Protein AF-A0A662GBS7-F1 (afdb_monomer)

Solvent-accessible surface area (backbone atoms only — not comparable to full-atom values): 11702 Å² total; per-residue (Å²): 124,95,55,58,65,60,54,49,54,50,52,54,51,55,74,66,70,58,97,72,86,87,79,78,32,59,71,43,68,92,78,72,39,44,34,54,70,40,93,91,58,39,43,51,50,47,53,51,49,51,54,50,52,26,60,70,67,74,44,91,74,83,87,76,54,58,43,36,69,46,77,50,77,43,80,73,55,95,68,30,30,39,39,34,44,32,24,79,21,88,9,36,27,58,33,33,41,35,42,42,34,38,43,61,45,48,78,47,60,66,63,56,65,44,74,78,52,91,43,35,35,42,34,58,42,67,64,40,49,51,70,30,71,49,78,31,48,34,40,61,44,77,63,35,46,48,37,37,40,32,35,43,29,24,17,84,82,54,49,80,41,76,37,78,70,47,73,51,72,48,82,71,81,60,71,61,61,58,52,51,51,55,50,52,54,50,52,51,54,52,52,54,52,52,50,51,53,50,51,53,48,52,49,53,60,73,66,57,125

Foldseek 3Di:
DLCPVVLVVLVVVLVVVDPDDDQPDCDPPVVPRHCDADPVNGNSSVLSCVVSVCVSVVHDDDDFDWWDWAWDWDDPDPQKIKIKIFTQDQFKFQKKKKKKFWDDFDKDKPADWDPPDPGIIIGIDRIAHHRGMDIMMMGTDDDIAKIKIWMWTATPNRDIDTYDIDMDTGDDPPCPVVVVVVVVVVVVVVVVVVVVVVVVVVVVVVPDD

Sequence (209 aa):
NDGSYYERTWSAAIASEPDFVLITTWNEWHEGTEVEASREYGFRYLQLTRKHASQYKGLELPSYPKPSLRLSVEEAGGGEYRLRVRNEGEGPSVVAHLYLRRDGGFAVVEGYSVEVNTTTMLVFIPYIEPGGEVELKISFSGEVGSVAVEGVAWSAMGEEVKLPAIVFSVPVEEAEARKSFEREVGLLAIAIAALSVILAYAYRVLTRK

Nearest PDB structures (foldseek):
  5uiz-assembly2_B  TM=3.930E-01  e=3.236E-03  Thermobifida fusca
  3vi3-assembly2_C  TM=4.634E-01  e=1.511E-02  Homo sapiens
  8rlu-assembly2_F  TM=4.005E-01  e=1.292E-01  Homo sapiens
  6x00-assembly1_A  TM=3.047E-01  e=9.289E-02  Mus musculus
  3rol-assembly1_A  TM=3.776E-01  e=5.116E-01  Mus musculus

Radius of gyration: 27.68 Å; Cα contacts (8 Å, |Δi|>4): 351; chains: 1; bounding box: 70×69×63 Å

Mean predicted aligned error: 9.76 Å

Structure (mmCIF, N/CA/C/O backbone):
data_AF-A0A662GBS7-F1
#
_entry.id   AF-A0A662GBS7-F1
#
loop_
_atom_site.group_PDB
_atom_site.id
_atom_site.type_symbol
_atom_site.label_atom_id
_atom_site.label_alt_id
_atom_site.label_comp_id
_atom_site.label_asym_id
_atom_site.label_entity_id
_atom_site.label_seq_id
_atom_site.pdbx_PDB_ins_code
_atom_site.Cartn_x
_atom_site.Cartn_y
_atom_site.Cartn_z
_atom_site.occupancy
_atom_site.B_iso_or_equiv
_atom_site.auth_seq_id
_atom_site.auth_comp_id
_atom_site.auth_asym_id
_atom_site.auth_atom_id
_atom_site.pdbx_PDB_model_num
ATOM 1 N N . ASN A 1 1 ? -24.618 -3.948 3.525 1.00 62.22 1 ASN A N 1
ATOM 2 C CA . ASN A 1 1 ? -24.579 -3.195 4.798 1.00 62.22 1 ASN A CA 1
ATOM 3 C C . ASN A 1 1 ? -23.177 -2.645 4.983 1.00 62.22 1 ASN A C 1
ATOM 5 O O . ASN A 1 1 ? -22.303 -3.390 5.401 1.00 62.22 1 ASN A O 1
ATOM 9 N N . ASP A 1 2 ? -22.967 -1.378 4.628 1.00 84.69 2 ASP A N 1
ATOM 10 C CA . ASP A 1 2 ? -21.681 -0.660 4.635 1.00 84.69 2 ASP A CA 1
ATOM 11 C C . ASP A 1 2 ? -21.095 -0.440 6.045 1.00 84.69 2 ASP A C 1
ATOM 13 O O . ASP A 1 2 ? -21.042 0.677 6.542 1.00 84.69 2 ASP A O 1
ATOM 17 N N . GLY A 1 3 ? -20.688 -1.508 6.736 1.00 92.38 3 GLY A N 1
ATOM 18 C CA . GLY A 1 3 ? -20.072 -1.433 8.070 1.00 92.38 3 GLY A CA 1
ATOM 19 C C . GLY A 1 3 ? -21.054 -1.339 9.247 1.00 92.38 3 GLY A C 1
ATOM 20 O O . GLY A 1 3 ? -20.650 -1.532 10.389 1.00 92.38 3 GLY A O 1
ATOM 21 N N . SER A 1 4 ? -22.355 -1.149 9.003 1.00 95.81 4 SER A N 1
ATOM 22 C CA . SER A 1 4 ? -23.349 -0.965 10.078 1.00 95.81 4 SER A CA 1
ATOM 23 C C . SER A 1 4 ? -23.438 -2.127 11.075 1.00 95.81 4 SER A C 1
ATOM 25 O O . SER A 1 4 ? -23.770 -1.912 12.237 1.00 95.81 4 SER A O 1
ATOM 27 N N . TYR A 1 5 ? -23.167 -3.365 10.648 1.00 95.94 5 TYR A N 1
ATOM 28 C CA . TYR A 1 5 ? -23.098 -4.510 11.563 1.00 95.94 5 TYR A CA 1
ATOM 29 C C . TYR A 1 5 ? -21.950 -4.358 12.567 1.00 95.94 5 TYR A C 1
ATOM 31 O O . TYR A 1 5 ? -22.171 -4.499 13.765 1.00 95.94 5 TYR A O 1
ATOM 39 N N . TYR A 1 6 ? -20.771 -3.975 12.078 1.00 97.62 6 TYR A N 1
ATOM 40 C CA . TYR A 1 6 ? -19.577 -3.763 12.887 1.00 97.62 6 TYR A CA 1
ATOM 41 C C . TYR A 1 6 ? -19.754 -2.611 13.891 1.00 97.62 6 TYR A C 1
ATOM 43 O O . TYR A 1 6 ? -19.391 -2.734 15.058 1.00 97.62 6 TYR A O 1
ATOM 51 N N . GLU A 1 7 ? -20.400 -1.513 13.484 1.00 97.81 7 GLU A N 1
ATOM 52 C CA . GLU A 1 7 ? -20.707 -0.400 14.398 1.00 97.81 7 GLU A CA 1
ATOM 53 C C . GLU A 1 7 ? -21.687 -0.803 15.515 1.00 97.81 7 GLU A C 1
ATOM 55 O O . GLU A 1 7 ? -21.545 -0.374 16.664 1.00 97.81 7 GLU A O 1
ATOM 60 N N . ARG A 1 8 ? -22.678 -1.653 15.206 1.00 98.00 8 ARG A N 1
ATOM 61 C CA . ARG A 1 8 ? -23.616 -2.175 16.214 1.00 98.00 8 ARG A CA 1
ATOM 62 C C . ARG A 1 8 ? -22.918 -3.082 17.223 1.00 98.00 8 ARG A C 1
ATOM 64 O O . ARG A 1 8 ? -23.187 -2.952 18.414 1.00 98.00 8 ARG A O 1
ATOM 71 N N . THR A 1 9 ? -22.023 -3.964 16.776 1.00 97.62 9 THR A N 1
ATOM 72 C CA . THR A 1 9 ? -21.261 -4.837 17.684 1.00 97.62 9 THR A CA 1
ATOM 73 C C . THR A 1 9 ? -20.310 -4.035 18.567 1.00 97.62 9 THR A C 1
ATOM 75 O O . THR A 1 9 ? -20.225 -4.312 19.758 1.00 97.62 9 THR A O 1
ATOM 78 N N . TRP A 1 10 ? -19.677 -2.985 18.031 1.00 98.12 10 TRP A N 1
ATOM 79 C CA . TRP A 1 10 ? -18.883 -2.045 18.829 1.00 98.12 10 TRP A CA 1
ATOM 80 C C . TRP A 1 10 ? -19.718 -1.322 19.883 1.00 98.12 10 TRP A C 1
ATOM 82 O O . TRP A 1 10 ? -19.315 -1.238 21.038 1.00 98.12 10 TRP A O 1
ATOM 92 N N . SER A 1 11 ? -20.896 -0.828 19.498 1.00 97.81 11 SER A N 1
ATOM 93 C CA . SER A 1 11 ? -21.795 -0.117 20.413 1.00 97.81 11 SER A CA 1
ATOM 94 C C . SER A 1 11 ? -22.272 -1.024 21.553 1.00 97.81 11 SER A C 1
ATOM 96 O O . SER A 1 11 ? -22.289 -0.599 22.704 1.00 97.81 11 SER A O 1
ATOM 98 N N . ALA A 1 12 ? -22.605 -2.285 21.250 1.00 98.12 12 ALA A N 1
ATOM 99 C CA . ALA A 1 12 ? -22.963 -3.285 22.255 1.00 98.12 12 ALA A CA 1
ATOM 100 C C . ALA A 1 12 ? -21.785 -3.629 23.181 1.00 98.12 12 ALA A C 1
ATOM 102 O O . ALA A 1 12 ? -21.975 -3.707 24.391 1.00 98.12 12 ALA A O 1
ATOM 103 N N . ALA A 1 13 ? -20.577 -3.785 22.627 1.00 98.06 13 ALA A N 1
ATOM 104 C CA . ALA A 1 13 ? -19.371 -4.055 23.405 1.00 98.06 13 ALA A CA 1
ATOM 105 C C . ALA A 1 13 ? -19.026 -2.898 24.352 1.00 98.06 13 ALA A C 1
ATOM 107 O O . ALA A 1 13 ? -18.740 -3.134 25.512 1.00 98.06 13 ALA A O 1
ATOM 108 N N . ILE A 1 14 ? -19.089 -1.642 23.902 1.00 97.94 14 ILE A N 1
ATOM 109 C CA . ILE A 1 14 ? -18.803 -0.484 24.768 1.00 97.94 14 ILE A CA 1
ATOM 110 C C . ILE A 1 14 ? -19.862 -0.352 25.874 1.00 97.94 14 ILE A C 1
ATOM 112 O O . ILE A 1 14 ? -19.517 -0.081 27.021 1.00 97.94 14 ILE A O 1
ATOM 116 N N . ALA A 1 15 ? -21.141 -0.579 25.554 1.00 97.94 15 ALA A N 1
ATOM 117 C CA . ALA A 1 15 ? -22.240 -0.484 26.517 1.00 97.94 15 ALA A CA 1
ATOM 118 C C . ALA A 1 15 ? -22.188 -1.543 27.633 1.00 97.94 15 ALA A C 1
ATOM 120 O O . ALA A 1 15 ? -22.845 -1.361 28.654 1.00 97.94 15 ALA A O 1
ATOM 121 N N . SER A 1 16 ? -21.432 -2.634 27.462 1.00 97.94 16 SER A N 1
ATOM 122 C CA . SER A 1 16 ? -21.224 -3.629 28.520 1.00 97.94 16 SER A CA 1
ATOM 123 C C . SER A 1 16 ? -20.114 -3.255 29.510 1.00 97.94 16 SER A C 1
ATOM 125 O O . SER A 1 16 ? -19.773 -4.087 30.344 1.00 97.94 16 SER A O 1
ATOM 127 N N . GLU A 1 17 ? -19.523 -2.061 29.383 1.00 97.56 17 GLU A N 1
ATOM 128 C CA . GLU A 1 17 ? -18.437 -1.542 30.232 1.00 97.56 17 GLU A CA 1
ATOM 129 C C . GLU A 1 17 ? -17.261 -2.531 30.433 1.00 97.56 17 GLU A C 1
ATOM 131 O O . GLU A 1 17 ? -16.897 -2.841 31.567 1.00 97.56 17 GLU A O 1
ATOM 136 N N . PRO A 1 18 ? -16.657 -3.076 29.356 1.00 97.75 18 PRO A N 1
ATOM 137 C CA . PRO A 1 18 ? -15.669 -4.139 29.481 1.00 97.75 18 PRO A CA 1
ATOM 138 C C . PRO A 1 18 ? -14.256 -3.607 29.765 1.00 97.75 18 PRO A C 1
ATOM 140 O O . PRO A 1 18 ? -13.839 -2.571 29.238 1.00 97.75 18 PRO A O 1
ATOM 143 N N . ASP A 1 19 ? -13.455 -4.405 30.475 1.00 98.00 19 ASP A N 1
ATOM 144 C CA . ASP A 1 19 ? -12.022 -4.139 30.680 1.00 98.00 19 ASP A CA 1
ATOM 145 C C . ASP A 1 19 ? -11.194 -4.248 29.387 1.00 98.00 19 ASP A C 1
ATOM 147 O O . ASP A 1 19 ? -10.133 -3.635 29.265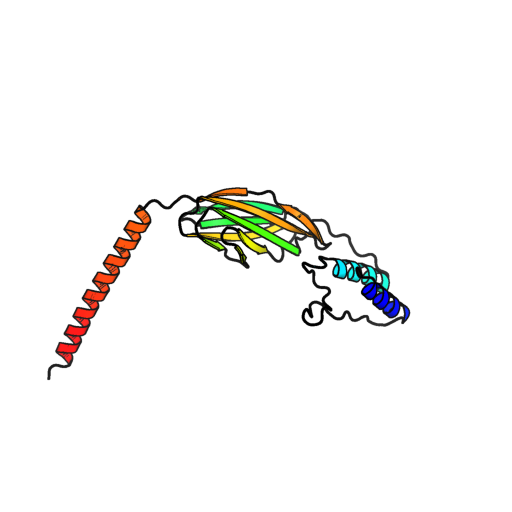 1.00 98.00 19 ASP A O 1
ATOM 151 N N . PHE A 1 20 ? -11.658 -5.041 28.415 1.00 97.31 20 PHE A N 1
ATOM 152 C CA . PHE A 1 20 ? -11.019 -5.200 27.109 1.00 97.31 20 PHE A CA 1
ATOM 153 C C . PHE A 1 20 ? -12.043 -5.462 25.999 1.00 97.31 20 PHE A C 1
ATOM 155 O O . PHE A 1 20 ? -13.086 -6.074 26.218 1.00 97.31 20 PHE A O 1
ATOM 162 N N . VAL A 1 21 ? -11.704 -5.054 24.774 1.00 97.50 21 VAL A N 1
ATOM 163 C CA . VAL A 1 21 ? -12.450 -5.388 23.552 1.00 97.50 21 VAL A CA 1
ATOM 164 C C . VAL A 1 21 ? -11.532 -6.162 22.612 1.00 97.50 21 VAL A C 1
ATOM 166 O O . VAL A 1 21 ? -10.423 -5.717 22.319 1.00 97.50 21 VAL A O 1
ATOM 169 N N . LEU A 1 22 ? -12.003 -7.312 22.128 1.00 97.25 22 LEU A N 1
ATOM 170 C CA . LEU A 1 22 ? -11.316 -8.120 21.122 1.00 97.25 22 LEU A CA 1
ATOM 171 C C . LEU A 1 22 ? -11.957 -7.903 19.749 1.00 97.25 22 LEU A C 1
ATOM 173 O O . LEU A 1 22 ? -13.173 -8.012 19.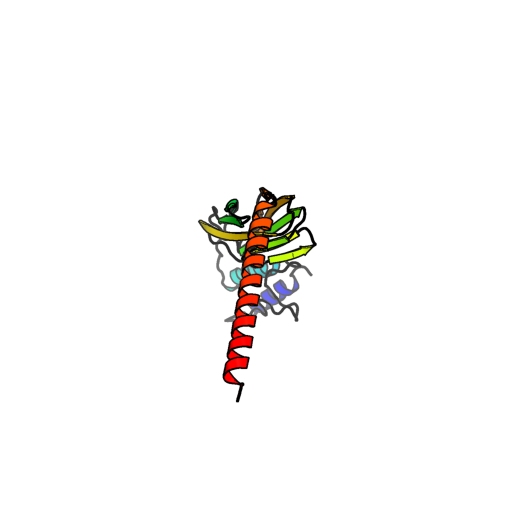603 1.00 97.25 22 LEU A O 1
ATOM 177 N N . ILE A 1 23 ? -11.129 -7.649 18.738 1.00 98.06 23 ILE A N 1
ATOM 178 C CA . ILE A 1 23 ? -11.551 -7.577 17.337 1.00 98.06 23 ILE A CA 1
ATOM 179 C C . ILE A 1 23 ? -11.209 -8.909 16.677 1.00 98.06 23 ILE A C 1
ATOM 181 O O . ILE A 1 23 ? -10.062 -9.347 16.705 1.00 98.06 23 ILE A O 1
ATOM 185 N N . THR A 1 24 ? -12.215 -9.548 16.092 1.00 96.75 24 THR A N 1
ATOM 186 C CA . THR A 1 24 ? -12.086 -10.798 15.336 1.00 96.75 24 THR A CA 1
ATOM 187 C C . THR A 1 24 ? -12.488 -10.478 13.897 1.00 96.75 24 THR A C 1
ATOM 189 O O . THR A 1 24 ? -13.672 -10.252 13.661 1.00 96.75 24 THR A O 1
ATOM 192 N N . THR A 1 25 ? -11.551 -10.335 12.957 1.00 97.12 25 THR A N 1
ATOM 193 C CA . THR A 1 25 ? -10.092 -10.601 13.017 1.00 97.12 25 THR A CA 1
ATOM 194 C C . THR A 1 25 ? -9.285 -9.520 12.295 1.00 97.12 25 THR A C 1
ATOM 196 O O . THR A 1 25 ? -9.853 -8.622 11.683 1.00 97.12 25 THR A O 1
ATOM 199 N N . TRP A 1 26 ? -7.945 -9.586 12.347 1.00 97.38 26 TRP A N 1
ATOM 200 C CA . TRP A 1 26 ? -7.134 -8.806 11.407 1.00 97.38 26 TRP A CA 1
ATOM 201 C C . TRP A 1 26 ? -7.391 -9.271 9.966 1.00 97.38 26 TRP A C 1
ATOM 203 O O . TRP A 1 26 ? -7.836 -8.463 9.158 1.00 97.38 26 TRP A O 1
ATOM 213 N N . ASN A 1 27 ? -7.168 -10.555 9.666 1.00 96.44 27 ASN A N 1
ATOM 214 C CA . ASN A 1 27 ? -7.115 -11.070 8.296 1.00 96.44 27 ASN A CA 1
ATOM 215 C C . ASN A 1 27 ? -7.603 -12.526 8.128 1.00 96.44 27 ASN A C 1
ATOM 217 O O . ASN A 1 27 ? -6.974 -13.308 7.414 1.00 96.44 27 ASN A O 1
ATOM 221 N N . GLU A 1 28 ? -8.715 -12.917 8.758 1.00 96.44 28 GLU A N 1
ATOM 222 C CA . GLU A 1 28 ? -9.346 -14.222 8.493 1.00 96.44 28 GLU A CA 1
ATOM 223 C C . GLU A 1 28 ? -10.256 -14.153 7.259 1.00 96.44 28 GLU A C 1
ATOM 225 O O . GLU A 1 28 ? -11.489 -14.116 7.333 1.00 96.44 28 GLU A O 1
ATOM 230 N N . TRP A 1 29 ? -9.599 -14.118 6.100 1.00 94.31 29 TRP A N 1
ATOM 231 C CA . TRP A 1 29 ? -10.227 -13.974 4.789 1.00 94.31 29 TRP A CA 1
ATOM 232 C C . TRP A 1 29 ? -11.191 -15.111 4.444 1.00 94.31 29 TRP A C 1
ATOM 234 O O . TRP A 1 29 ? -12.137 -14.905 3.684 1.00 94.31 29 TRP A O 1
ATOM 244 N N . HIS A 1 30 ? -10.977 -16.319 4.975 1.00 95.06 30 HIS A N 1
ATOM 245 C CA . HIS A 1 30 ? -11.860 -17.449 4.684 1.00 95.06 30 HIS A CA 1
ATOM 246 C C . HIS A 1 30 ? -13.234 -17.297 5.342 1.00 95.06 30 HIS A C 1
ATOM 248 O O . HIS A 1 30 ? -14.220 -17.824 4.823 1.00 95.06 30 HIS A O 1
ATOM 254 N N . GLU A 1 31 ? -13.308 -16.557 6.448 1.00 95.12 31 GLU A N 1
ATOM 255 C CA . GLU A 1 31 ? -14.548 -16.296 7.180 1.00 95.12 31 GLU A CA 1
ATOM 256 C C . GLU A 1 31 ? -15.175 -14.937 6.833 1.00 95.12 31 GLU A C 1
ATOM 258 O O . GLU A 1 31 ? -16.319 -14.681 7.214 1.00 95.12 31 GLU A O 1
ATOM 263 N N . GLY A 1 32 ? -14.461 -14.071 6.103 1.00 93.31 32 GLY A N 1
ATOM 264 C CA . GLY A 1 32 ? -14.936 -12.729 5.755 1.00 93.31 32 GLY A CA 1
ATOM 265 C C . GLY A 1 32 ? -15.048 -11.807 6.974 1.00 93.31 32 GLY A C 1
ATOM 266 O O . GLY A 1 32 ? -15.984 -11.005 7.059 1.00 93.31 32 GLY A O 1
ATOM 267 N N . THR A 1 33 ? -14.169 -11.988 7.967 1.00 95.56 33 THR A N 1
ATOM 268 C CA . THR A 1 33 ? -14.157 -11.218 9.227 1.00 95.56 33 THR A CA 1
ATOM 269 C C . THR A 1 33 ? -12.987 -10.240 9.329 1.00 95.56 33 THR A C 1
ATOM 271 O O . THR A 1 33 ? -12.787 -9.626 10.379 1.00 95.56 33 THR A O 1
ATOM 274 N N . GLU A 1 34 ? -12.205 -10.091 8.264 1.00 96.69 34 GLU A N 1
ATOM 275 C CA . GLU A 1 34 ? -11.031 -9.234 8.213 1.00 96.69 34 GLU A CA 1
ATOM 276 C C . GLU A 1 34 ? -11.363 -7.746 8.408 1.00 96.69 34 GLU A C 1
ATOM 278 O O . GLU A 1 34 ? -12.327 -7.207 7.858 1.00 96.69 34 GLU A O 1
ATOM 283 N N . VAL A 1 35 ? -10.518 -7.055 9.178 1.00 97.31 35 VAL A N 1
ATOM 284 C CA . VAL A 1 35 ? -10.460 -5.584 9.181 1.00 97.31 35 VAL A CA 1
ATOM 285 C C . VAL A 1 35 ? -9.303 -5.045 8.343 1.00 97.31 35 VAL A C 1
ATOM 287 O O . VAL A 1 35 ? -9.243 -3.832 8.129 1.00 97.31 35 VAL A O 1
ATOM 290 N N . GLU A 1 36 ? -8.395 -5.920 7.894 1.00 95.88 36 GLU A N 1
ATOM 291 C CA . GLU A 1 36 ? -7.321 -5.618 6.948 1.00 95.88 36 GLU A CA 1
ATOM 292 C C . GLU A 1 36 ? -7.876 -4.896 5.713 1.00 95.88 36 GLU A C 1
ATOM 294 O O . GLU A 1 36 ? -8.992 -5.148 5.254 1.00 95.88 36 GLU A O 1
ATOM 299 N N . ALA A 1 37 ? -7.097 -3.950 5.182 1.00 94.12 37 ALA A N 1
ATOM 300 C CA . ALA A 1 37 ? -7.518 -3.221 4.000 1.00 94.12 37 ALA A CA 1
ATOM 301 C C . ALA A 1 37 ? -7.660 -4.177 2.806 1.00 94.12 37 ALA A C 1
ATOM 303 O O . ALA A 1 37 ? -6.735 -4.912 2.470 1.00 94.12 37 ALA A O 1
ATOM 304 N N . SER A 1 38 ? -8.815 -4.131 2.144 1.00 92.50 38 SER A N 1
ATOM 305 C CA . SER A 1 38 ? -9.146 -5.017 1.026 1.00 92.50 38 SER A CA 1
ATOM 306 C C . SER A 1 38 ? -9.476 -4.235 -0.238 1.00 92.50 38 SER A C 1
ATOM 308 O O . SER A 1 38 ? -9.693 -3.021 -0.206 1.00 92.50 38 SER A O 1
ATOM 310 N N . ARG A 1 39 ? -9.562 -4.923 -1.377 1.00 89.25 39 ARG A N 1
ATOM 311 C CA . ARG A 1 39 ? -10.036 -4.292 -2.615 1.00 89.25 39 ARG A CA 1
ATOM 312 C C . ARG A 1 39 ? -11.521 -3.929 -2.516 1.00 89.25 39 ARG A C 1
ATOM 314 O O . ARG A 1 39 ? -11.951 -2.923 -3.070 1.00 89.25 39 ARG A O 1
ATOM 321 N N . GLU A 1 40 ? -12.295 -4.745 -1.813 1.00 91.31 40 GLU A N 1
ATOM 322 C CA . GLU A 1 40 ? -13.745 -4.645 -1.672 1.00 91.31 40 GLU A CA 1
ATOM 323 C C . GLU A 1 40 ? -14.156 -3.528 -0.701 1.00 91.31 40 GLU A C 1
ATOM 325 O O . GLU A 1 40 ? -15.153 -2.840 -0.930 1.00 91.31 40 GLU A O 1
ATOM 330 N N . TYR A 1 41 ? -13.387 -3.326 0.374 1.00 93.06 41 TYR A N 1
ATOM 331 C CA . TYR A 1 41 ? -13.743 -2.421 1.472 1.00 93.06 41 TYR A CA 1
ATOM 332 C C . TYR A 1 41 ? -12.737 -1.291 1.707 1.00 93.06 41 TYR A C 1
ATOM 334 O O . TYR A 1 41 ? -13.033 -0.363 2.469 1.00 93.06 41 TYR A O 1
ATOM 342 N N . GLY A 1 42 ? -11.572 -1.325 1.055 1.00 93.56 42 GLY A N 1
ATOM 343 C CA . GLY A 1 42 ? -10.495 -0.369 1.284 1.00 93.56 42 GLY A CA 1
ATOM 344 C C . GLY A 1 42 ? -10.147 -0.289 2.769 1.00 93.56 42 GLY A C 1
ATOM 345 O O . GLY A 1 42 ? -10.096 -1.294 3.467 1.00 93.56 42 GLY A O 1
ATOM 346 N N . PHE A 1 43 ? -9.992 0.928 3.283 1.00 95.00 43 PHE A N 1
ATOM 347 C CA . PHE A 1 43 ? -9.636 1.188 4.683 1.00 95.00 43 PHE A CA 1
ATOM 348 C C . PHE A 1 43 ? -10.844 1.293 5.625 1.00 95.00 43 PHE A C 1
ATOM 350 O O . PHE A 1 43 ? -10.694 1.687 6.783 1.00 95.00 43 PHE A O 1
ATOM 357 N N . ARG A 1 44 ? -12.057 0.971 5.158 1.00 95.25 44 ARG A N 1
ATOM 358 C CA . ARG A 1 44 ? -13.303 1.223 5.899 1.00 95.25 44 ARG A CA 1
ATOM 359 C C . ARG A 1 44 ? -13.284 0.634 7.309 1.00 95.25 44 ARG A C 1
ATOM 361 O O . ARG A 1 44 ? -13.585 1.340 8.269 1.00 95.25 44 ARG A O 1
ATOM 368 N N . TYR A 1 45 ? -12.930 -0.641 7.448 1.00 97.12 45 TYR A N 1
ATOM 369 C CA . TYR A 1 45 ? -12.958 -1.317 8.746 1.00 97.12 45 TYR A CA 1
ATOM 370 C C . TYR A 1 45 ? -11.823 -0.868 9.673 1.00 97.12 45 TYR A C 1
ATOM 372 O O . TYR A 1 45 ? -12.035 -0.786 10.885 1.00 97.12 45 TYR A O 1
ATOM 380 N N . LEU A 1 46 ? -10.679 -0.439 9.131 1.00 96.00 46 LEU A N 1
ATOM 381 C CA . LEU A 1 46 ? -9.633 0.242 9.902 1.00 96.00 46 LEU A CA 1
ATOM 382 C C . LEU A 1 46 ? -10.114 1.598 10.434 1.00 96.00 46 LEU A C 1
ATOM 384 O O . LEU A 1 46 ? -9.919 1.906 11.609 1.00 96.00 46 LEU A O 1
ATOM 388 N N . GLN A 1 47 ? -10.801 2.392 9.608 1.00 95.31 47 GLN A N 1
ATOM 389 C CA . GLN A 1 47 ? -11.357 3.689 10.010 1.00 95.31 47 GLN A CA 1
ATOM 390 C C . GLN A 1 47 ? -12.455 3.539 11.074 1.00 95.31 47 GLN A C 1
ATOM 392 O O . GLN A 1 47 ? -12.460 4.278 12.062 1.00 95.31 47 GLN A O 1
ATOM 397 N N . LEU A 1 48 ? -13.350 2.557 10.924 1.00 96.88 48 LEU A N 1
ATOM 398 C CA . LEU A 1 48 ? -14.365 2.242 11.935 1.00 96.88 48 LEU A CA 1
ATOM 399 C C . LEU A 1 48 ? -13.728 1.760 13.242 1.00 96.88 48 LEU A C 1
ATOM 401 O O . LEU A 1 48 ? -14.100 2.228 14.317 1.00 96.88 48 LEU A O 1
ATOM 405 N N . THR A 1 49 ? -12.725 0.884 13.153 1.00 97.06 49 THR A N 1
ATOM 406 C CA . THR A 1 49 ? -11.961 0.416 14.316 1.00 97.06 49 THR A CA 1
ATOM 407 C C . THR A 1 49 ? -11.303 1.582 15.041 1.00 97.06 49 THR A C 1
ATOM 409 O O . THR A 1 49 ? -11.430 1.705 16.255 1.00 97.06 49 THR A O 1
ATOM 412 N N . ARG A 1 50 ? -10.661 2.494 14.307 1.00 95.75 50 ARG A N 1
ATOM 413 C CA . ARG A 1 50 ? -10.050 3.706 14.858 1.00 95.75 50 ARG A CA 1
ATOM 414 C C . ARG A 1 50 ? -11.073 4.587 15.584 1.00 95.75 50 ARG A C 1
ATOM 416 O O . ARG A 1 50 ? -10.817 5.009 16.711 1.00 95.75 50 ARG A O 1
ATOM 423 N N . LYS A 1 51 ? -12.228 4.845 14.958 1.00 96.00 51 LYS A N 1
ATOM 424 C CA . LYS A 1 51 ? -13.336 5.627 15.533 1.00 96.00 51 LYS A CA 1
ATOM 425 C C . LYS A 1 51 ? -13.814 5.022 16.854 1.00 96.00 51 LYS A C 1
ATOM 427 O O . LYS A 1 51 ? -13.891 5.728 17.855 1.00 96.00 51 LYS A O 1
ATOM 432 N N . HIS A 1 52 ? -14.107 3.726 16.878 1.00 97.56 52 HIS A N 1
ATOM 433 C CA . HIS A 1 52 ? -14.643 3.089 18.079 1.00 97.56 52 HIS A CA 1
ATOM 434 C C . HIS A 1 52 ? -13.583 2.828 19.154 1.00 97.56 52 HIS A C 1
ATOM 436 O O . HIS A 1 52 ? -13.889 2.950 20.334 1.00 97.56 52 HIS A O 1
ATOM 442 N N . ALA A 1 53 ? -12.324 2.580 18.786 1.00 97.00 53 ALA A N 1
ATOM 443 C CA . ALA A 1 53 ? -11.224 2.506 19.746 1.00 97.00 53 ALA A CA 1
ATOM 444 C C . ALA A 1 53 ? -10.988 3.853 20.452 1.00 97.00 53 ALA A C 1
ATOM 446 O O . ALA A 1 53 ? -10.740 3.874 21.656 1.00 97.00 53 ALA A O 1
ATOM 447 N N . SER A 1 54 ? -11.102 4.972 19.724 1.00 96.94 54 SER A N 1
ATOM 448 C CA . SER A 1 54 ? -11.078 6.327 20.296 1.00 96.94 54 SER A CA 1
ATOM 449 C C . SER A 1 54 ? -12.210 6.530 21.308 1.00 96.94 54 SER A C 1
ATOM 451 O O . SER A 1 54 ? -11.952 6.982 22.422 1.00 96.94 54 SER A O 1
ATOM 453 N N . GLN A 1 55 ? -13.435 6.118 20.962 1.00 97.00 55 GLN A N 1
ATOM 454 C CA . GLN A 1 55 ? -14.598 6.185 21.856 1.00 97.00 55 GLN A CA 1
ATOM 455 C C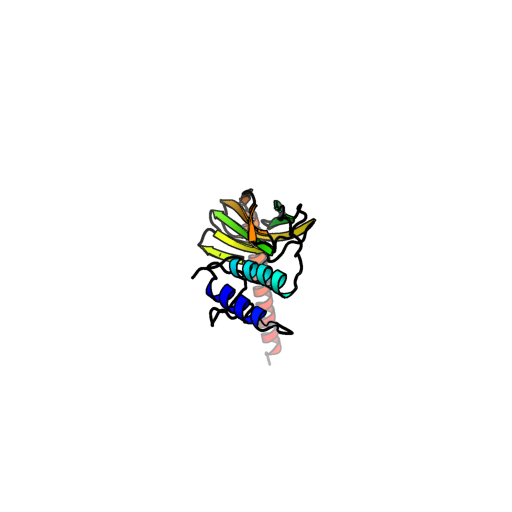 . GLN A 1 55 ? -14.427 5.315 23.105 1.00 97.00 55 GLN A C 1
ATOM 457 O O . GLN A 1 55 ? -14.598 5.808 24.213 1.00 97.00 55 GLN A O 1
ATOM 462 N N . TYR A 1 56 ? -14.048 4.046 22.931 1.00 97.56 56 TYR A N 1
ATOM 463 C CA . TYR A 1 56 ? -13.838 3.093 24.022 1.00 97.56 56 TYR A CA 1
ATOM 464 C C . TYR A 1 56 ? -12.780 3.581 25.018 1.00 97.56 56 TYR A C 1
ATOM 466 O O . TYR A 1 56 ? -12.970 3.484 26.225 1.00 97.56 56 TYR A O 1
ATOM 474 N N . LYS A 1 57 ? -11.676 4.146 24.516 1.00 96.25 57 LYS A N 1
ATOM 475 C CA . LYS A 1 57 ? -10.593 4.657 25.365 1.00 96.25 57 LYS A CA 1
ATOM 476 C C . LYS A 1 57 ? -10.840 6.069 25.900 1.00 96.25 57 LYS A C 1
ATOM 478 O O . LYS A 1 57 ? -10.073 6.515 26.746 1.00 96.25 57 LYS A O 1
ATOM 483 N N . GLY A 1 58 ? -11.841 6.788 25.390 1.00 96.31 58 GLY A N 1
ATOM 484 C CA . GLY A 1 58 ? -12.052 8.203 25.703 1.00 96.31 58 GLY A CA 1
ATOM 485 C C . GLY A 1 58 ? -10.874 9.095 25.289 1.00 96.31 58 GLY A C 1
ATOM 486 O O . GLY A 1 58 ? -10.551 10.047 25.994 1.00 96.31 58 GLY A O 1
ATOM 487 N N . LEU A 1 59 ? -10.199 8.769 24.180 1.00 95.88 59 LEU A N 1
ATOM 488 C CA . LEU A 1 59 ? -8.989 9.462 23.724 1.00 95.88 59 LEU A CA 1
ATOM 489 C C . LEU A 1 59 ? -9.174 10.063 22.338 1.00 95.88 59 LEU A C 1
ATOM 491 O O . LEU A 1 59 ? -9.686 9.410 21.429 1.00 95.88 59 LEU A O 1
ATOM 495 N N . GLU A 1 60 ? -8.653 11.269 22.150 1.00 94.00 60 GLU A N 1
ATOM 496 C CA . GLU A 1 60 ? -8.474 11.852 20.827 1.00 94.00 60 GLU A CA 1
ATOM 497 C C . GLU A 1 60 ? -7.241 11.233 20.157 1.00 94.00 60 GLU A C 1
ATOM 499 O O . GLU A 1 60 ? -6.147 11.212 20.723 1.00 94.00 60 GLU A O 1
ATOM 504 N N . LEU A 1 61 ? -7.421 10.673 18.959 1.00 91.25 61 LEU A N 1
ATOM 505 C CA . LEU A 1 61 ? -6.333 10.037 18.218 1.00 91.25 61 LEU A CA 1
ATOM 506 C C . LEU A 1 61 ? -5.680 11.039 17.253 1.00 91.25 61 LEU A C 1
ATOM 508 O O . LEU A 1 61 ? -6.398 11.767 16.566 1.00 91.25 61 LEU A O 1
ATOM 512 N N . PRO A 1 62 ? -4.341 11.031 17.114 1.00 89.00 62 PRO A N 1
ATOM 513 C CA . PRO A 1 62 ? -3.620 12.010 16.302 1.00 89.00 62 PRO A CA 1
ATOM 514 C C . PRO A 1 62 ? -3.974 11.882 14.821 1.00 89.00 62 PRO A C 1
ATOM 516 O O . PRO A 1 62 ? -4.069 10.767 14.309 1.00 89.00 62 PRO A O 1
ATOM 519 N N . SER A 1 63 ? -4.134 13.000 14.116 1.00 84.94 63 SER A N 1
ATOM 520 C CA . SER A 1 63 ? -4.229 12.973 12.653 1.00 84.94 63 SER A CA 1
ATOM 521 C C . SER A 1 63 ? -2.897 12.529 12.043 1.00 84.94 63 SER A C 1
ATOM 523 O O . SER A 1 63 ? -1.836 12.868 12.566 1.00 84.94 63 SER A O 1
ATOM 525 N N . TYR A 1 64 ? -2.954 11.792 10.935 1.00 87.81 64 TYR A N 1
ATOM 526 C CA . TYR A 1 64 ? -1.767 11.401 10.181 1.00 87.81 64 TYR A CA 1
ATOM 527 C C . TYR A 1 64 ? -1.761 12.127 8.836 1.00 87.81 64 TYR A C 1
ATOM 529 O O . TYR A 1 64 ? -2.736 12.000 8.091 1.00 87.81 64 TYR A O 1
ATOM 537 N N . PRO A 1 65 ? -0.698 12.884 8.511 1.00 92.69 65 PRO A N 1
ATOM 538 C CA . PRO A 1 65 ? -0.592 13.541 7.218 1.00 92.69 65 PRO A CA 1
ATOM 539 C C . PRO A 1 65 ? -0.510 12.517 6.079 1.00 92.69 65 PRO A C 1
ATOM 541 O O . PRO A 1 65 ? -0.185 11.343 6.278 1.00 92.69 65 PRO A O 1
ATOM 544 N N . LYS A 1 66 ? -0.803 12.972 4.859 1.00 94.44 66 LYS A N 1
ATOM 545 C CA . LYS A 1 66 ? -0.589 12.173 3.648 1.00 94.44 66 LYS A CA 1
ATOM 546 C C . LYS A 1 66 ? 0.905 12.032 3.351 1.00 94.44 66 LYS A C 1
ATOM 548 O O . LYS A 1 66 ? 1.669 12.953 3.656 1.00 94.44 66 LYS A O 1
ATOM 553 N N . PRO A 1 67 ? 1.321 10.934 2.702 1.00 96.81 67 PRO A N 1
ATOM 554 C CA . PRO A 1 67 ? 2.638 10.885 2.090 1.00 96.81 67 PRO A CA 1
ATOM 555 C C . PRO A 1 67 ? 2.720 11.872 0.919 1.00 96.81 67 PRO A C 1
ATOM 557 O O . PRO A 1 67 ? 1.710 12.221 0.304 1.00 96.81 67 PRO A O 1
ATOM 560 N N . SER A 1 68 ? 3.940 12.281 0.580 1.00 97.06 68 SER A N 1
ATOM 561 C CA . SER A 1 68 ? 4.237 13.010 -0.656 1.00 97.06 68 SER A CA 1
ATOM 562 C C . SER A 1 68 ? 5.310 12.231 -1.392 1.00 97.06 68 SER A C 1
ATOM 564 O O . SER A 1 68 ? 6.462 12.242 -0.977 1.00 97.06 68 SER A O 1
ATOM 566 N N . LEU A 1 69 ? 4.936 11.502 -2.441 1.00 97.62 69 LEU A N 1
ATOM 567 C CA . LEU A 1 69 ? 5.848 10.568 -3.096 1.00 97.62 69 LEU A CA 1
ATOM 568 C C . LEU A 1 69 ? 6.407 11.136 -4.397 1.00 97.62 69 LEU A C 1
ATOM 570 O O . LEU A 1 69 ? 5.664 11.633 -5.245 1.00 97.62 69 LEU A O 1
ATOM 574 N N . ARG A 1 70 ? 7.719 10.988 -4.576 1.00 97.44 70 ARG A N 1
ATOM 575 C CA . ARG A 1 70 ? 8.430 11.279 -5.816 1.00 97.44 70 ARG A CA 1
ATOM 576 C C . ARG A 1 70 ? 8.905 9.979 -6.447 1.00 97.44 70 ARG A C 1
ATOM 578 O O . ARG A 1 70 ? 9.673 9.241 -5.836 1.00 97.44 70 ARG A O 1
ATOM 585 N N . LEU A 1 71 ? 8.465 9.741 -7.678 1.00 97.50 71 LEU A N 1
ATOM 586 C CA . LEU A 1 71 ? 8.966 8.672 -8.534 1.00 97.50 71 LEU A CA 1
ATOM 587 C C . LEU A 1 71 ? 10.168 9.183 -9.337 1.00 97.50 71 LEU A C 1
ATOM 589 O O . LEU A 1 71 ? 10.143 10.315 -9.824 1.00 97.50 71 LEU A O 1
ATOM 593 N N . SER A 1 72 ? 11.197 8.363 -9.509 1.00 96.94 72 SER A N 1
ATOM 594 C CA . SER A 1 72 ? 12.274 8.607 -10.470 1.00 96.94 72 SER A CA 1
ATOM 595 C C . SER A 1 72 ? 12.784 7.301 -11.072 1.00 96.94 72 SER A C 1
ATOM 597 O O . SER A 1 72 ? 12.668 6.235 -10.469 1.00 96.94 72 SER A O 1
ATOM 599 N N . VAL A 1 73 ? 13.325 7.388 -12.287 1.00 96.31 73 VAL A N 1
ATOM 600 C CA . VAL A 1 73 ? 13.938 6.269 -13.010 1.00 96.31 73 VAL A CA 1
ATOM 601 C C . VAL A 1 73 ? 15.330 6.698 -13.451 1.00 96.31 73 VAL A C 1
ATOM 603 O O . VAL A 1 73 ? 15.494 7.800 -13.973 1.00 96.31 73 VAL A O 1
ATOM 606 N N . GLU A 1 74 ? 16.314 5.831 -13.255 1.00 95.69 74 GLU A N 1
ATOM 607 C CA . GLU A 1 74 ? 17.690 6.014 -13.712 1.00 95.69 74 GLU A CA 1
ATOM 608 C C . GLU A 1 74 ? 18.154 4.759 -14.462 1.00 95.69 74 GLU A C 1
ATOM 610 O O . GLU A 1 74 ? 17.933 3.644 -13.993 1.00 95.69 74 GLU A O 1
ATOM 615 N N . GLU A 1 75 ? 18.795 4.922 -15.620 1.00 92.06 75 GLU A N 1
ATOM 616 C CA . GLU A 1 75 ? 19.462 3.818 -16.317 1.00 92.06 75 GLU A CA 1
ATOM 617 C C . GLU A 1 75 ? 20.787 3.502 -15.607 1.00 92.06 75 GLU A C 1
ATOM 619 O O . GLU A 1 75 ? 21.642 4.374 -15.457 1.00 92.06 75 GLU A O 1
ATOM 624 N N . ALA A 1 76 ? 20.958 2.258 -15.160 1.00 87.69 76 ALA A N 1
ATOM 625 C CA . ALA A 1 76 ? 22.164 1.793 -14.471 1.00 87.69 76 ALA A CA 1
ATOM 626 C C . ALA A 1 76 ? 23.215 1.193 -15.430 1.00 87.69 76 ALA A C 1
ATOM 628 O O . ALA A 1 76 ? 24.303 0.820 -14.988 1.00 87.69 76 ALA A O 1
ATOM 629 N N . GLY A 1 77 ? 22.906 1.140 -16.731 1.00 79.12 77 GLY A N 1
ATOM 630 C CA . GLY A 1 77 ? 23.716 0.518 -17.779 1.00 79.12 77 GLY A CA 1
ATOM 631 C C . GLY A 1 77 ? 23.406 -0.972 -17.963 1.00 79.12 77 GLY A C 1
ATOM 632 O O . GLY A 1 77 ? 22.804 -1.607 -17.103 1.00 79.12 77 GLY A O 1
ATOM 633 N N . GLY A 1 78 ? 23.788 -1.536 -19.114 1.00 73.94 78 GLY A N 1
ATOM 634 C CA . GLY A 1 78 ? 23.603 -2.969 -19.403 1.00 73.94 78 GLY A CA 1
ATOM 635 C C . GLY A 1 78 ? 22.140 -3.431 -19.449 1.00 73.94 78 GLY A C 1
ATOM 636 O O . GLY A 1 78 ? 21.858 -4.583 -19.137 1.00 73.94 78 GLY A O 1
ATOM 637 N N . GLY A 1 79 ? 21.202 -2.532 -19.775 1.00 78.69 79 GLY A N 1
ATOM 638 C CA . GLY A 1 79 ? 19.764 -2.831 -19.791 1.00 78.69 79 GLY A CA 1
ATOM 639 C C . GLY A 1 79 ? 19.099 -2.869 -18.407 1.00 78.69 79 GLY A C 1
ATOM 640 O O . GLY A 1 79 ? 17.922 -3.226 -18.305 1.00 78.69 79 GLY A O 1
ATOM 641 N N . GLU A 1 80 ? 19.824 -2.494 -17.349 1.00 88.75 80 GLU A N 1
ATOM 642 C CA . GLU A 1 80 ? 19.287 -2.356 -15.996 1.00 88.75 80 GLU A CA 1
ATOM 643 C C . GLU A 1 80 ? 18.819 -0.926 -15.708 1.00 88.75 80 GLU A C 1
ATOM 645 O O . GLU A 1 80 ? 19.448 0.063 -16.090 1.00 88.75 80 GLU A O 1
ATOM 650 N N . TYR A 1 81 ? 17.725 -0.820 -14.961 1.00 94.69 81 TYR A N 1
ATOM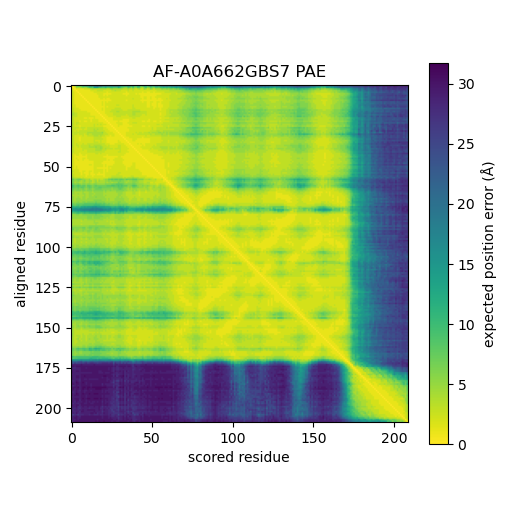 651 C CA . TYR A 1 81 ? 17.131 0.435 -14.520 1.00 94.69 81 TYR A CA 1
ATOM 652 C C . TYR A 1 81 ? 16.898 0.413 -13.013 1.00 94.69 81 TYR A C 1
ATOM 654 O O . TYR A 1 81 ? 16.535 -0.610 -12.432 1.00 94.69 81 TYR A O 1
ATOM 662 N N . ARG A 1 82 ? 17.067 1.567 -12.373 1.00 96.75 82 ARG A N 1
ATOM 663 C CA . ARG A 1 82 ? 16.734 1.802 -10.969 1.00 96.75 82 ARG A CA 1
ATOM 664 C C . ARG A 1 82 ? 15.501 2.679 -10.892 1.00 96.75 82 ARG A C 1
ATOM 666 O O . ARG A 1 82 ? 15.528 3.841 -11.292 1.00 96.75 82 ARG A O 1
ATOM 673 N N . LEU A 1 83 ? 14.426 2.118 -10.361 1.00 96.69 83 LEU A N 1
ATOM 674 C CA . LEU A 1 83 ? 13.203 2.835 -10.038 1.00 96.69 83 LEU A CA 1
ATOM 675 C C . LEU A 1 83 ? 13.255 3.228 -8.566 1.00 96.69 83 LEU A C 1
ATOM 677 O O . LEU A 1 83 ? 13.372 2.357 -7.706 1.00 96.69 83 LEU A O 1
ATOM 681 N N . ARG A 1 84 ? 13.161 4.522 -8.263 1.00 97.50 84 ARG A N 1
ATOM 682 C CA . ARG A 1 84 ? 13.138 5.016 -6.884 1.00 97.50 84 ARG A CA 1
ATOM 683 C C . ARG A 1 84 ? 11.809 5.669 -6.561 1.00 97.50 84 ARG A C 1
ATOM 685 O O . ARG A 1 84 ? 11.285 6.460 -7.345 1.00 97.50 84 ARG A O 1
ATOM 692 N N . VAL A 1 85 ? 11.288 5.358 -5.380 1.00 98.06 85 VAL A N 1
ATOM 693 C CA . VAL A 1 85 ? 10.139 6.042 -4.785 1.00 98.06 85 VAL A CA 1
ATOM 694 C C . VAL A 1 85 ? 10.580 6.646 -3.466 1.00 98.06 85 VAL A C 1
ATOM 696 O O . VAL A 1 85 ? 10.832 5.924 -2.503 1.00 98.06 85 VAL A O 1
ATOM 699 N N . ARG A 1 86 ? 10.668 7.974 -3.422 1.00 98.00 86 ARG A N 1
ATOM 700 C CA . ARG A 1 86 ? 11.035 8.725 -2.220 1.00 98.00 86 ARG A CA 1
ATOM 701 C C . ARG A 1 86 ? 9.804 9.346 -1.586 1.00 98.00 86 ARG A C 1
ATOM 703 O O . ARG A 1 86 ? 9.013 9.973 -2.285 1.00 98.00 86 ARG A O 1
ATOM 710 N N . ASN A 1 87 ? 9.666 9.227 -0.273 1.00 98.19 87 ASN A N 1
ATOM 711 C CA . ASN A 1 87 ? 8.663 9.958 0.484 1.00 98.19 87 ASN A CA 1
ATOM 712 C C . ASN A 1 87 ? 9.241 11.278 1.000 1.00 98.19 87 ASN A C 1
ATOM 714 O O . ASN A 1 87 ? 10.061 11.314 1.909 1.00 98.19 87 ASN A O 1
ATOM 718 N N . GLU A 1 88 ? 8.802 12.376 0.403 1.00 97.38 88 GLU A N 1
ATOM 719 C CA . GLU A 1 88 ? 9.148 13.751 0.767 1.00 97.38 88 GLU A CA 1
ATOM 720 C C . GLU A 1 88 ? 8.136 14.366 1.746 1.00 97.38 88 GLU A C 1
ATOM 722 O O . GLU A 1 88 ? 8.266 15.530 2.117 1.00 97.38 88 GLU A O 1
ATOM 727 N N . GLY A 1 89 ? 7.105 13.609 2.133 1.00 95.38 89 GLY A N 1
ATOM 728 C CA . GLY A 1 89 ? 6.064 14.045 3.056 1.00 95.38 89 GLY A CA 1
ATOM 729 C C . GLY A 1 89 ? 6.340 13.639 4.501 1.00 95.38 89 GLY A C 1
ATOM 730 O O . GLY A 1 89 ? 7.202 12.814 4.791 1.00 95.38 89 GLY A O 1
ATOM 731 N N . GLU A 1 90 ? 5.544 14.198 5.409 1.00 94.81 90 GLU A N 1
ATOM 732 C CA . GLU A 1 90 ? 5.586 13.880 6.844 1.00 94.81 90 GLU A CA 1
ATOM 733 C C . GLU A 1 90 ? 4.777 12.622 7.197 1.00 94.81 90 GLU A C 1
ATOM 735 O O . GLU A 1 90 ? 4.924 12.060 8.281 1.00 94.81 90 GLU A O 1
ATOM 740 N N . GLY A 1 91 ? 3.893 12.186 6.295 1.00 95.69 91 GLY A N 1
ATOM 741 C CA . GLY A 1 91 ? 3.047 11.011 6.472 1.00 95.69 91 GLY A CA 1
ATOM 742 C C . GLY A 1 91 ? 3.647 9.761 5.840 1.00 95.69 91 GLY A C 1
ATOM 743 O O . GLY A 1 91 ? 4.272 9.867 4.784 1.00 95.69 91 GLY A O 1
ATOM 744 N N . PRO A 1 92 ? 3.452 8.566 6.419 1.00 96.81 92 PRO A N 1
ATOM 745 C CA . PRO A 1 92 ? 3.882 7.332 5.780 1.00 96.81 92 PRO A CA 1
ATOM 746 C C . PRO A 1 92 ? 2.978 6.970 4.595 1.00 96.81 92 PRO A C 1
ATOM 748 O O . PRO A 1 92 ? 1.774 7.244 4.595 1.00 96.81 92 PRO A O 1
ATOM 751 N N . SER A 1 93 ? 3.555 6.271 3.622 1.00 97.62 93 SER A N 1
ATOM 752 C CA . SER A 1 93 ? 2.798 5.462 2.668 1.00 97.62 93 SER A CA 1
ATOM 753 C C . SER A 1 93 ? 2.678 4.052 3.232 1.00 97.62 93 SER A C 1
ATOM 755 O O . SER A 1 93 ? 3.698 3.393 3.416 1.00 97.62 93 SER A O 1
ATOM 757 N N . VAL A 1 94 ? 1.460 3.583 3.509 1.00 95.81 94 VAL A N 1
ATOM 758 C CA . VAL A 1 94 ? 1.222 2.235 4.075 1.00 95.81 94 VAL A CA 1
ATOM 759 C C . VAL A 1 94 ? 0.967 1.166 3.019 1.00 95.81 94 VAL A C 1
ATOM 761 O O . VAL A 1 94 ? 0.824 -0.001 3.353 1.00 95.81 94 VAL A O 1
ATOM 764 N N . VAL A 1 95 ? 0.873 1.576 1.757 1.00 95.81 95 VAL A N 1
ATOM 765 C CA . VAL A 1 95 ? 0.969 0.724 0.574 1.00 95.81 95 VAL A CA 1
ATOM 766 C C . VAL A 1 95 ? 1.179 1.637 -0.630 1.00 95.81 95 VAL A C 1
ATOM 768 O O . VAL A 1 95 ? 0.595 2.720 -0.700 1.00 95.81 95 VAL A O 1
ATOM 771 N N . ALA A 1 96 ? 2.027 1.228 -1.563 1.00 97.31 96 ALA A N 1
ATOM 772 C CA . ALA A 1 96 ? 2.155 1.850 -2.868 1.00 97.31 96 ALA A CA 1
ATOM 773 C C . ALA A 1 96 ? 2.193 0.776 -3.956 1.00 97.31 96 ALA A C 1
ATOM 775 O O . ALA A 1 96 ? 2.857 -0.250 -3.836 1.00 97.31 96 ALA A O 1
ATOM 776 N N . HIS A 1 97 ? 1.449 1.027 -5.020 1.00 97.31 97 HIS A N 1
ATOM 777 C CA . HIS A 1 97 ? 1.337 0.196 -6.203 1.00 97.31 97 HIS A CA 1
ATOM 778 C C . HIS A 1 97 ? 1.926 0.960 -7.375 1.00 97.31 97 HIS A C 1
ATOM 780 O O . HIS A 1 97 ? 1.486 2.074 -7.660 1.00 97.31 97 HIS A O 1
ATOM 786 N N . LEU A 1 98 ? 2.894 0.360 -8.061 1.00 98.06 98 LEU A N 1
ATOM 787 C CA . LEU A 1 98 ? 3.440 0.897 -9.301 1.00 98.06 98 LEU A CA 1
ATOM 788 C C . LEU A 1 98 ? 2.998 0.015 -10.462 1.00 98.06 98 LEU A C 1
ATOM 790 O O . LEU A 1 98 ? 3.170 -1.201 -10.433 1.00 98.06 98 LEU A O 1
ATOM 794 N N . TYR A 1 99 ? 2.434 0.633 -11.487 1.00 97.56 99 TYR A N 1
ATOM 795 C CA . TYR A 1 99 ? 2.035 -0.023 -12.721 1.00 97.56 99 TYR A CA 1
ATOM 796 C C . TYR A 1 99 ? 3.117 0.233 -13.758 1.00 97.56 99 TYR A C 1
ATOM 798 O O . TYR A 1 99 ? 3.243 1.345 -14.270 1.00 97.56 99 TYR A O 1
ATOM 806 N N . LEU A 1 100 ? 3.892 -0.803 -14.058 1.00 97.62 100 LEU A N 1
ATOM 807 C CA . LEU A 1 100 ? 4.880 -0.803 -15.122 1.00 97.62 100 LEU A CA 1
ATOM 808 C C . LEU A 1 100 ? 4.214 -1.339 -16.385 1.00 97.62 100 LEU A C 1
ATOM 810 O O . LEU A 1 100 ? 3.937 -2.532 -16.505 1.00 97.62 100 LEU A O 1
ATOM 814 N N . ARG A 1 101 ? 3.943 -0.442 -17.329 1.00 97.38 101 ARG A N 1
ATOM 815 C CA . ARG A 1 101 ? 3.446 -0.771 -18.663 1.00 97.38 101 ARG A CA 1
ATOM 816 C C . ARG A 1 101 ? 4.597 -0.775 -19.647 1.00 97.38 101 ARG A C 1
ATOM 818 O O . ARG A 1 101 ? 5.396 0.154 -19.651 1.00 97.38 101 ARG A O 1
ATOM 825 N N . ARG A 1 102 ? 4.662 -1.786 -20.500 1.00 94.69 102 ARG A N 1
ATOM 826 C CA . ARG A 1 102 ? 5.719 -1.942 -21.500 1.00 94.69 102 ARG A CA 1
ATOM 827 C C . ARG A 1 102 ? 5.147 -2.295 -22.867 1.00 94.69 102 ARG A C 1
ATOM 829 O O . ARG A 1 102 ? 4.123 -2.974 -22.965 1.00 94.69 102 ARG A O 1
ATOM 836 N N . ASP A 1 103 ? 5.837 -1.837 -23.900 1.00 94.44 103 ASP A N 1
ATOM 837 C CA . ASP A 1 103 ? 5.598 -2.234 -25.282 1.00 94.44 103 ASP A CA 1
ATOM 838 C C . ASP A 1 103 ? 6.559 -3.365 -25.667 1.00 94.44 103 ASP A C 1
ATOM 840 O O . ASP A 1 103 ? 7.750 -3.132 -25.871 1.00 94.44 103 ASP A O 1
ATOM 844 N N . GLY A 1 104 ? 6.052 -4.597 -25.703 1.00 90.19 104 GLY A N 1
ATOM 845 C CA . GLY A 1 104 ? 6.857 -5.786 -25.984 1.00 90.19 104 GLY A CA 1
ATOM 846 C C . GLY A 1 104 ? 7.721 -6.271 -24.812 1.00 90.19 104 GLY A C 1
ATOM 847 O O . GLY A 1 104 ? 7.618 -5.791 -23.681 1.00 90.19 104 GLY A O 1
ATOM 848 N N . GLY A 1 105 ? 8.532 -7.289 -25.112 1.00 88.75 105 GLY A N 1
ATOM 849 C CA . GLY A 1 105 ? 9.501 -7.930 -24.219 1.00 88.75 105 GLY A CA 1
ATOM 850 C C . GLY A 1 105 ? 8.968 -8.389 -22.859 1.00 88.75 105 GLY A C 1
ATOM 851 O O . GLY A 1 105 ? 7.766 -8.572 -22.656 1.00 88.75 105 GLY A O 1
ATOM 852 N N . PHE A 1 106 ? 9.898 -8.598 -21.928 1.00 88.88 106 PHE A N 1
ATOM 853 C CA . PHE A 1 106 ? 9.648 -8.986 -20.543 1.00 88.88 106 PHE A CA 1
ATOM 854 C C . PHE A 1 106 ? 10.410 -8.074 -19.585 1.00 88.88 106 PHE A C 1
ATOM 856 O O . PHE A 1 106 ? 11.485 -7.577 -19.916 1.00 88.88 106 PHE A O 1
ATOM 863 N N . ALA A 1 107 ? 9.865 -7.887 -18.387 1.00 91.00 107 ALA A N 1
ATOM 864 C CA . ALA A 1 107 ? 10.498 -7.153 -17.302 1.00 91.00 107 ALA A CA 1
ATOM 865 C C . ALA A 1 107 ? 10.639 -8.077 -16.092 1.00 91.00 107 ALA A C 1
ATOM 867 O O . ALA A 1 107 ? 9.767 -8.906 -15.837 1.00 91.00 107 ALA A O 1
ATOM 868 N N . VAL A 1 108 ? 11.720 -7.914 -15.344 1.00 91.44 108 VAL A N 1
ATOM 869 C CA . VAL A 1 108 ? 11.927 -8.533 -14.035 1.00 91.44 108 VAL A CA 1
ATOM 870 C C . VAL A 1 108 ? 12.205 -7.407 -13.055 1.00 91.44 108 VAL A C 1
ATOM 872 O O . VAL A 1 108 ? 13.070 -6.575 -13.313 1.00 91.44 108 VAL A O 1
ATOM 875 N N . VAL A 1 109 ? 11.461 -7.370 -11.950 1.00 93.25 109 VAL A N 1
ATOM 876 C CA . VAL A 1 109 ? 11.620 -6.364 -10.895 1.00 93.25 109 VAL A CA 1
ATOM 877 C C . VAL A 1 109 ? 12.094 -7.051 -9.621 1.00 93.25 109 VAL A C 1
ATOM 879 O O . VAL A 1 109 ? 11.518 -8.056 -9.203 1.00 93.25 109 VAL A O 1
ATOM 882 N N . GLU A 1 110 ? 13.127 -6.504 -8.983 1.00 91.25 110 GLU A N 1
ATOM 883 C CA . GLU A 1 110 ? 13.607 -6.954 -7.674 1.00 91.25 110 GLU A CA 1
ATOM 884 C C . GLU A 1 110 ? 12.647 -6.467 -6.576 1.00 91.25 110 GLU A C 1
ATOM 886 O O . GLU A 1 110 ? 12.840 -5.420 -5.963 1.00 91.25 110 GLU A O 1
ATOM 891 N N . GLY A 1 111 ? 11.557 -7.210 -6.377 1.00 88.69 111 GLY A N 1
ATOM 892 C CA . GLY A 1 111 ? 10.512 -6.906 -5.404 1.00 88.69 111 GLY A CA 1
ATOM 893 C C . GLY A 1 111 ? 9.261 -7.757 -5.611 1.00 88.69 111 GLY A C 1
ATOM 894 O O . GLY A 1 111 ? 9.190 -8.590 -6.517 1.00 88.69 111 GLY A O 1
ATOM 895 N N . TYR A 1 112 ? 8.245 -7.540 -4.775 1.00 92.50 112 TYR A N 1
ATOM 896 C CA . TYR A 1 112 ? 6.952 -8.194 -4.959 1.00 92.50 112 TYR A CA 1
ATOM 897 C C . TYR A 1 112 ? 6.261 -7.615 -6.189 1.00 92.50 112 TYR A C 1
ATOM 899 O O . TYR A 1 112 ? 5.948 -6.426 -6.238 1.00 92.50 112 TYR A O 1
ATOM 907 N N . SER A 1 113 ? 6.025 -8.456 -7.188 1.00 95.50 113 SER A N 1
ATOM 908 C CA . SER A 1 113 ? 5.382 -8.055 -8.432 1.00 95.50 113 SER A CA 1
ATOM 909 C C . SER A 1 113 ? 4.510 -9.171 -8.996 1.00 95.50 113 SER A C 1
ATOM 911 O O . SER A 1 113 ? 4.688 -10.348 -8.678 1.00 95.50 113 SER A O 1
ATOM 913 N N . VAL A 1 114 ? 3.535 -8.790 -9.817 1.00 94.88 114 VAL A N 1
ATOM 914 C CA . VAL A 1 114 ? 2.651 -9.711 -10.531 1.00 94.88 114 VAL A CA 1
ATOM 915 C C . VAL A 1 114 ? 2.392 -9.187 -11.938 1.00 94.88 114 VAL A C 1
ATOM 917 O O . VAL A 1 114 ? 2.107 -8.005 -12.132 1.00 94.88 114 VAL A O 1
ATOM 920 N N . GLU A 1 115 ? 2.472 -10.069 -12.931 1.00 94.31 115 GLU A N 1
ATOM 921 C CA . GLU A 1 115 ? 2.009 -9.761 -14.284 1.00 94.31 115 GLU A CA 1
ATOM 922 C C . GLU A 1 115 ? 0.476 -9.738 -14.281 1.00 94.31 115 GLU A C 1
ATOM 924 O O . GLU A 1 115 ? -0.180 -10.758 -14.067 1.00 94.31 115 GLU A O 1
ATOM 929 N N . VAL A 1 116 ? -0.104 -8.555 -14.486 1.00 93.2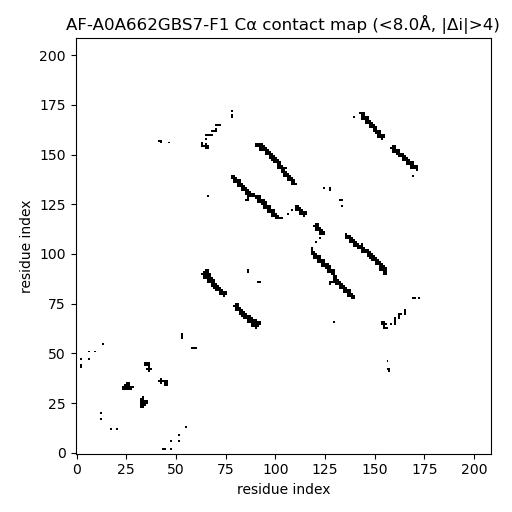5 116 VAL A N 1
ATOM 930 C CA . VAL A 1 116 ? -1.562 -8.366 -14.556 1.00 93.25 116 VAL A CA 1
ATOM 931 C C . VAL A 1 116 ? -2.081 -8.826 -15.917 1.00 93.25 116 VAL A C 1
ATOM 933 O O . VAL A 1 116 ? -3.186 -9.354 -16.034 1.00 93.25 116 VAL A O 1
ATOM 936 N N . ASN A 1 117 ? -1.284 -8.602 -16.960 1.00 92.81 117 ASN A N 1
ATOM 937 C CA . ASN A 1 117 ? -1.506 -9.057 -18.327 1.00 92.81 117 ASN A CA 1
ATOM 938 C C . ASN A 1 117 ? -0.169 -9.016 -19.091 1.00 92.81 117 ASN A C 1
ATOM 940 O O . ASN A 1 117 ? 0.882 -8.803 -18.501 1.00 92.81 117 ASN A O 1
ATOM 944 N N . THR A 1 118 ? -0.187 -9.200 -20.410 1.00 89.12 118 THR A N 1
ATOM 945 C CA . THR A 1 118 ? 1.039 -9.273 -21.225 1.00 89.12 118 THR A CA 1
ATOM 946 C C . THR A 1 118 ? 1.827 -7.963 -21.320 1.00 89.12 118 THR A C 1
ATOM 948 O O . THR A 1 118 ? 2.992 -7.997 -21.716 1.00 89.12 118 THR A O 1
ATOM 951 N N . THR A 1 119 ? 1.213 -6.820 -20.999 1.00 93.50 119 THR A N 1
ATOM 952 C CA . THR A 1 119 ? 1.822 -5.486 -21.134 1.00 93.50 119 THR A CA 1
ATOM 953 C C . THR A 1 119 ? 1.998 -4.761 -19.807 1.00 93.50 119 THR A C 1
ATOM 955 O O . THR A 1 119 ? 2.689 -3.748 -19.776 1.00 93.50 119 THR A O 1
ATOM 958 N N . THR A 1 120 ? 1.366 -5.227 -18.725 1.00 96.56 120 THR A N 1
ATOM 959 C CA . THR A 1 120 ? 1.308 -4.518 -17.443 1.00 96.56 120 THR A CA 1
ATOM 960 C C . THR A 1 120 ? 1.735 -5.420 -16.295 1.00 96.56 120 THR A C 1
ATOM 962 O O . THR A 1 120 ? 1.027 -6.367 -15.947 1.00 96.56 120 THR A O 1
ATOM 965 N N . MET A 1 121 ? 2.817 -5.023 -15.635 1.00 96.81 121 MET A N 1
ATOM 966 C CA . MET A 1 121 ? 3.247 -5.562 -14.355 1.00 96.81 121 MET A CA 1
ATOM 967 C C . MET A 1 121 ? 2.833 -4.611 -13.231 1.00 96.81 121 MET A C 1
ATOM 969 O O . MET A 1 121 ? 3.035 -3.399 -13.315 1.00 96.81 121 MET A O 1
ATOM 973 N N . LEU A 1 122 ? 2.263 -5.162 -12.165 1.00 97.50 122 LEU A N 1
ATOM 974 C CA . LEU A 1 122 ? 1.997 -4.453 -10.921 1.00 97.50 122 LEU A CA 1
ATOM 975 C C . LEU A 1 122 ? 3.109 -4.775 -9.922 1.00 97.50 122 LEU A C 1
ATOM 977 O O . LEU A 1 122 ? 3.384 -5.943 -9.661 1.00 97.50 122 LEU A O 1
ATOM 981 N N . VAL A 1 123 ? 3.725 -3.742 -9.356 1.00 97.75 123 VAL A N 1
ATOM 982 C CA . VAL A 1 123 ? 4.761 -3.837 -8.326 1.00 97.75 123 VAL A CA 1
ATOM 983 C C . VAL A 1 123 ? 4.212 -3.306 -7.005 1.00 97.75 123 VAL A C 1
ATOM 985 O O . VAL A 1 123 ? 3.616 -2.228 -6.963 1.00 97.75 123 VAL A O 1
ATOM 988 N N . PHE A 1 124 ? 4.428 -4.058 -5.928 1.00 96.69 124 PHE A N 1
ATOM 989 C CA . PHE A 1 124 ? 3.937 -3.762 -4.587 1.00 96.69 124 PHE A CA 1
ATOM 990 C C . PHE A 1 124 ? 5.069 -3.250 -3.699 1.00 96.69 124 PHE A C 1
ATOM 992 O O . PHE A 1 124 ? 6.080 -3.924 -3.503 1.00 96.69 124 PHE A O 1
ATOM 999 N N . ILE A 1 125 ? 4.865 -2.076 -3.107 1.00 97.31 125 ILE A N 1
ATOM 1000 C CA . ILE A 1 125 ? 5.730 -1.506 -2.077 1.00 97.31 125 ILE A CA 1
ATOM 1001 C C . ILE A 1 125 ? 4.904 -1.426 -0.788 1.00 97.31 125 ILE A C 1
ATOM 1003 O O . ILE A 1 125 ? 3.969 -0.625 -0.713 1.00 97.31 125 ILE A O 1
ATOM 1007 N N . PRO A 1 126 ? 5.203 -2.255 0.226 1.00 94.62 126 PRO A N 1
ATOM 1008 C CA . PRO A 1 126 ? 4.329 -2.406 1.386 1.00 94.62 126 PRO A CA 1
ATOM 1009 C C . PRO A 1 126 ? 4.368 -1.205 2.327 1.00 94.62 126 PRO A C 1
ATOM 1011 O O . PRO A 1 126 ? 3.399 -0.957 3.026 1.00 94.62 126 PRO A O 1
ATOM 1014 N N . TYR A 1 127 ? 5.471 -0.461 2.384 1.00 96.88 127 TYR A N 1
ATOM 1015 C CA . TYR A 1 127 ? 5.593 0.669 3.295 1.00 96.88 127 TYR A CA 1
ATOM 1016 C C . TYR A 1 127 ? 6.719 1.604 2.858 1.00 96.88 127 TYR A C 1
ATOM 1018 O O . TYR A 1 127 ? 7.773 1.140 2.425 1.00 96.88 127 TYR A O 1
ATOM 1026 N N . ILE A 1 128 ? 6.506 2.913 2.994 1.00 97.88 128 ILE A N 1
ATOM 1027 C CA . ILE A 1 128 ? 7.545 3.937 2.834 1.00 97.88 128 ILE A CA 1
ATOM 1028 C C . ILE A 1 128 ? 7.384 4.949 3.968 1.00 97.88 128 ILE A C 1
ATOM 1030 O O . ILE A 1 128 ? 6.387 5.676 4.034 1.00 97.88 128 ILE A O 1
ATOM 1034 N N . GLU A 1 129 ? 8.361 4.998 4.869 1.00 97.31 129 GLU A N 1
ATOM 1035 C CA . GLU A 1 129 ? 8.375 5.947 5.984 1.00 97.31 129 GLU A CA 1
ATOM 1036 C C . GLU A 1 129 ? 8.573 7.400 5.517 1.00 97.31 129 GLU A C 1
ATOM 1038 O O . GLU A 1 129 ? 9.056 7.623 4.404 1.00 97.31 129 GLU A O 1
ATOM 1043 N N . PRO A 1 130 ? 8.214 8.406 6.334 1.00 97.44 130 PRO A N 1
ATOM 1044 C CA . PRO A 1 130 ? 8.548 9.805 6.061 1.00 97.44 130 PRO A CA 1
ATOM 1045 C C . PRO A 1 130 ? 10.055 9.999 5.850 1.00 97.44 130 PRO A C 1
ATOM 1047 O O . PRO A 1 130 ? 10.860 9.559 6.667 1.00 97.44 130 PRO A O 1
ATOM 1050 N N . GLY A 1 131 ? 10.451 10.645 4.752 1.00 97.44 131 GLY A N 1
ATOM 1051 C CA . GLY A 1 131 ? 11.860 10.815 4.375 1.00 97.44 131 GLY A CA 1
ATOM 1052 C C . GLY A 1 131 ? 12.535 9.565 3.793 1.00 97.44 131 GLY A C 1
ATOM 1053 O O . GLY A 1 131 ? 13.661 9.670 3.299 1.00 97.44 131 GLY A O 1
ATOM 1054 N N . GLY A 1 132 ? 11.863 8.411 3.830 1.00 98.00 132 GLY A N 1
ATOM 1055 C CA . GLY A 1 132 ? 12.366 7.137 3.329 1.00 98.00 132 GLY A CA 1
ATOM 1056 C C . GLY A 1 132 ? 12.372 7.048 1.804 1.00 98.00 132 GLY A C 1
ATOM 1057 O O . GLY A 1 132 ? 11.688 7.795 1.101 1.00 98.00 132 GLY A O 1
ATOM 1058 N N . GLU A 1 133 ? 13.142 6.097 1.285 1.00 98.06 133 GLU A N 1
ATOM 1059 C CA . GLU A 1 133 ? 13.271 5.837 -0.146 1.00 98.06 133 GLU A CA 1
ATOM 1060 C C . GLU A 1 133 ? 13.341 4.332 -0.399 1.00 98.06 133 GLU A C 1
ATOM 1062 O O . GLU A 1 133 ? 14.044 3.607 0.303 1.00 98.06 133 GLU A O 1
ATOM 1067 N N . VAL A 1 134 ? 12.603 3.870 -1.406 1.00 97.81 134 VAL A N 1
ATOM 1068 C CA . VAL A 1 134 ? 12.656 2.491 -1.893 1.00 97.81 134 VAL A CA 1
ATOM 1069 C C . VAL A 1 134 ? 13.275 2.505 -3.280 1.00 97.81 134 VAL A C 1
ATOM 1071 O O . VAL A 1 134 ? 12.781 3.203 -4.163 1.00 97.81 134 VAL A O 1
ATOM 1074 N N . GLU A 1 135 ? 14.338 1.729 -3.468 1.00 97.62 135 GLU A N 1
ATOM 1075 C CA . GLU A 1 135 ? 14.953 1.472 -4.768 1.00 97.62 135 GLU A CA 1
ATOM 1076 C C . GLU A 1 135 ? 14.584 0.058 -5.229 1.00 97.62 135 GLU A C 1
ATOM 1078 O O . GLU A 1 135 ? 14.750 -0.909 -4.487 1.00 97.62 135 GLU A O 1
ATOM 1083 N N . LEU A 1 136 ? 14.090 -0.053 -6.458 1.00 96.56 136 LEU A N 1
ATOM 1084 C CA . LEU A 1 136 ? 13.764 -1.305 -7.127 1.00 96.56 136 LEU A CA 1
ATOM 1085 C C . LEU A 1 136 ? 14.620 -1.414 -8.385 1.00 96.56 136 LEU A C 1
ATOM 1087 O O . LEU A 1 136 ? 14.644 -0.490 -9.205 1.00 96.56 136 LEU A O 1
ATOM 1091 N N . LYS A 1 137 ? 15.301 -2.545 -8.558 1.00 96.06 137 LYS A N 1
ATOM 1092 C CA . LYS A 1 137 ? 16.006 -2.837 -9.808 1.00 96.06 137 LYS A CA 1
ATOM 1093 C C . LYS A 1 137 ? 15.048 -3.451 -10.811 1.00 96.06 137 LYS A C 1
ATOM 1095 O O . LYS A 1 137 ? 14.225 -4.291 -10.448 1.00 96.06 137 LYS A O 1
ATOM 1100 N N . ILE A 1 138 ? 15.167 -3.028 -12.060 1.00 94.50 138 ILE A N 1
ATOM 1101 C CA . ILE A 1 138 ? 14.380 -3.522 -13.181 1.00 94.50 138 ILE A CA 1
ATOM 1102 C C . ILE A 1 138 ? 15.343 -3.952 -14.276 1.00 94.50 138 ILE A C 1
ATOM 1104 O O . ILE A 1 138 ? 16.196 -3.170 -14.691 1.00 94.50 138 ILE A O 1
ATOM 1108 N N . SER A 1 139 ? 15.169 -5.169 -14.771 1.00 92.38 139 SER A N 1
ATOM 1109 C CA . SER A 1 139 ? 15.886 -5.677 -15.938 1.00 92.38 139 SER A CA 1
ATOM 1110 C C . SER A 1 139 ? 14.882 -6.036 -17.023 1.00 92.38 139 SER A C 1
ATOM 1112 O O . SER A 1 139 ? 13.807 -6.571 -16.737 1.00 92.38 139 SER A O 1
ATOM 1114 N N . PHE A 1 140 ? 15.236 -5.759 -18.273 1.00 89.56 140 PHE A N 1
ATOM 1115 C CA . PHE A 1 140 ? 14.403 -6.065 -19.431 1.00 89.56 140 PHE A CA 1
ATOM 1116 C C . PHE A 1 140 ? 15.012 -7.186 -20.274 1.00 89.56 140 PHE A C 1
ATOM 1118 O O . PHE A 1 140 ? 16.225 -7.368 -20.307 1.00 89.56 140 PHE A O 1
ATOM 1125 N N . SER A 1 141 ? 14.166 -7.953 -20.960 1.00 85.56 141 SER A N 1
ATOM 1126 C CA . SER A 1 141 ? 14.607 -8.946 -21.944 1.00 85.56 141 SER A CA 1
ATOM 1127 C C . SER A 1 141 ? 13.681 -8.983 -23.158 1.00 85.56 141 SER A C 1
ATOM 1129 O O . SER A 1 141 ? 12.480 -8.730 -23.051 1.00 85.56 141 SER A O 1
ATOM 1131 N N . GLY A 1 142 ? 14.245 -9.313 -24.321 1.00 85.12 142 GLY A N 1
ATOM 1132 C CA . GLY A 1 142 ? 13.554 -9.189 -25.605 1.00 85.12 142 GLY A CA 1
ATOM 1133 C C . GLY A 1 142 ? 13.490 -7.743 -26.103 1.00 85.12 142 GLY A C 1
ATOM 1134 O O . GLY A 1 142 ? 14.106 -6.846 -25.535 1.00 85.12 142 GLY A O 1
ATOM 1135 N N . GLU A 1 143 ? 12.750 -7.523 -27.187 1.00 88.00 143 GLU A N 1
ATOM 1136 C CA . GLU A 1 143 ? 12.535 -6.181 -27.733 1.00 88.00 143 GLU A CA 1
ATOM 1137 C C . GLU A 1 143 ? 11.497 -5.444 -26.882 1.00 88.00 143 GLU A C 1
ATOM 1139 O O . GLU A 1 143 ? 10.311 -5.781 -26.907 1.00 88.00 143 GLU A O 1
ATOM 1144 N N . VAL A 1 144 ? 11.964 -4.464 -26.106 1.00 89.38 144 VAL A N 1
ATOM 1145 C CA . VAL A 1 144 ? 11.127 -3.547 -25.327 1.00 89.38 144 VAL A CA 1
ATOM 1146 C C . VAL A 1 144 ? 11.233 -2.166 -25.959 1.00 89.38 144 VAL A C 1
ATOM 1148 O O . VAL A 1 144 ? 12.326 -1.623 -26.071 1.00 89.38 144 VAL A O 1
ATOM 1151 N N . GLY A 1 145 ? 10.103 -1.604 -26.384 1.00 87.44 145 GLY A N 1
ATOM 1152 C CA . GLY A 1 145 ? 10.030 -0.251 -26.928 1.00 87.44 145 GLY A CA 1
ATOM 1153 C C . GLY A 1 145 ? 10.007 0.794 -25.812 1.00 87.44 145 GLY A C 1
ATOM 1154 O O . GLY A 1 145 ? 11.029 1.144 -25.220 1.00 87.44 145 GLY A O 1
ATOM 1155 N N . SER A 1 146 ? 8.814 1.310 -25.519 1.00 93.12 146 SER A N 1
ATOM 1156 C CA . SER A 1 146 ? 8.598 2.259 -24.424 1.00 93.12 146 SER A CA 1
ATOM 1157 C C . SER A 1 146 ? 8.129 1.570 -23.148 1.00 93.12 146 SER A C 1
ATOM 1159 O O . SER A 1 146 ? 7.309 0.649 -23.195 1.00 93.12 146 SER A O 1
ATOM 1161 N N . VAL A 1 147 ? 8.560 2.100 -22.010 1.00 96.44 147 VAL A N 1
ATOM 1162 C CA . VAL A 1 147 ? 8.075 1.741 -20.680 1.00 96.44 147 VAL A CA 1
ATOM 1163 C C . VAL A 1 147 ? 7.446 2.972 -20.039 1.00 96.44 147 VAL A C 1
ATOM 1165 O O . VAL A 1 147 ? 8.024 4.056 -20.053 1.00 96.44 147 VAL A O 1
ATOM 1168 N N . ALA A 1 148 ? 6.257 2.805 -19.469 1.00 97.69 148 ALA A N 1
ATOM 1169 C CA . ALA A 1 148 ? 5.567 3.808 -18.675 1.00 97.69 148 ALA A CA 1
ATOM 1170 C C . ALA A 1 148 ? 5.362 3.275 -17.255 1.00 97.69 148 ALA A C 1
ATOM 1172 O O . ALA A 1 148 ? 4.795 2.199 -17.074 1.00 97.69 148 ALA A O 1
ATOM 1173 N N . VAL A 1 149 ? 5.799 4.030 -16.252 1.00 97.75 149 VAL A N 1
ATOM 1174 C CA . VAL A 1 149 ? 5.594 3.706 -14.840 1.00 97.75 149 VAL A CA 1
ATOM 1175 C C . VAL A 1 149 ? 4.729 4.782 -14.213 1.00 97.75 149 VAL A C 1
ATOM 1177 O O . VAL A 1 149 ? 5.119 5.944 -14.169 1.00 97.75 149 VAL A O 1
ATOM 1180 N N . GLU A 1 150 ? 3.562 4.396 -13.717 1.00 96.88 150 GLU A N 1
ATOM 1181 C CA . GLU A 1 150 ? 2.683 5.250 -12.913 1.00 96.88 150 GLU A CA 1
ATOM 1182 C C . GLU A 1 150 ? 2.441 4.601 -11.554 1.00 96.88 150 GLU A C 1
ATOM 1184 O O . GLU A 1 150 ? 2.648 3.399 -11.394 1.00 96.88 150 GLU A O 1
ATOM 1189 N N . GLY A 1 151 ? 2.004 5.375 -10.564 1.00 96.75 151 GLY A N 1
ATOM 1190 C CA . GLY A 1 151 ? 1.807 4.836 -9.226 1.00 96.75 151 GLY A CA 1
ATOM 1191 C C . GLY A 1 151 ? 0.592 5.387 -8.507 1.00 96.75 151 GLY A C 1
ATOM 1192 O O . GLY A 1 151 ? 0.119 6.490 -8.777 1.00 96.75 151 GLY A O 1
ATOM 1193 N N . VAL A 1 152 ? 0.124 4.613 -7.539 1.00 97.50 152 VAL A N 1
ATOM 1194 C CA . VAL A 1 152 ? -0.855 5.029 -6.539 1.00 97.50 152 VAL A CA 1
ATOM 1195 C C . VAL A 1 152 ? -0.360 4.572 -5.177 1.00 97.50 152 VAL A C 1
ATOM 1197 O O . VAL A 1 152 ? 0.112 3.450 -5.033 1.00 97.50 152 VAL A O 1
ATOM 1200 N N . ALA A 1 153 ? -0.469 5.435 -4.179 1.00 97.62 153 ALA A N 1
ATOM 1201 C CA . ALA A 1 153 ? -0.142 5.138 -2.797 1.00 97.62 153 ALA A CA 1
ATOM 1202 C C . ALA A 1 153 ? -1.283 5.529 -1.867 1.00 97.62 153 ALA A C 1
ATOM 1204 O O . ALA A 1 153 ? -2.131 6.345 -2.228 1.00 97.62 153 ALA A O 1
ATOM 1205 N N . TRP A 1 154 ? -1.284 4.975 -0.659 1.00 97.06 154 TRP A N 1
ATOM 1206 C CA . TRP A 1 154 ? -2.287 5.286 0.353 1.00 97.06 154 TRP A CA 1
ATOM 1207 C C . TRP A 1 154 ? -1.638 5.726 1.662 1.00 97.06 154 TRP A C 1
ATOM 1209 O O . TRP A 1 154 ? -0.641 5.154 2.113 1.00 97.06 154 TRP A O 1
ATOM 1219 N N . SER A 1 155 ? -2.224 6.751 2.282 1.00 96.00 155 SER A N 1
ATOM 1220 C CA . SER A 1 155 ? -1.871 7.174 3.639 1.00 96.00 155 SER A CA 1
ATOM 1221 C C . SER A 1 155 ? -2.337 6.151 4.678 1.00 96.00 155 SER A C 1
ATOM 1223 O O . SER A 1 155 ? -3.205 5.321 4.410 1.00 96.00 155 SER A O 1
ATOM 1225 N N . ALA A 1 156 ? -1.842 6.266 5.913 1.00 92.62 156 ALA A N 1
ATOM 1226 C CA . ALA A 1 156 ? -2.346 5.478 7.045 1.00 92.62 156 ALA A CA 1
ATOM 1227 C C . ALA A 1 156 ? -3.857 5.667 7.309 1.00 92.62 156 ALA A C 1
ATOM 1229 O O . ALA A 1 156 ? -4.486 4.834 7.958 1.00 92.62 156 ALA A O 1
ATOM 1230 N N . MET A 1 157 ? -4.445 6.754 6.798 1.00 92.38 157 MET A N 1
ATOM 1231 C CA . MET A 1 157 ? -5.878 7.040 6.886 1.00 92.38 157 MET A CA 1
ATOM 1232 C C . MET A 1 157 ? -6.667 6.539 5.666 1.00 92.38 157 MET A C 1
ATOM 1234 O O . MET A 1 157 ? -7.880 6.736 5.609 1.00 92.38 157 MET A O 1
ATOM 1238 N N . GLY A 1 158 ? -6.009 5.872 4.713 1.00 93.69 158 GLY A N 1
ATOM 1239 C CA . GLY A 1 158 ? -6.618 5.328 3.500 1.00 93.69 158 GLY A CA 1
ATOM 1240 C C . GLY A 1 158 ? -6.834 6.347 2.387 1.00 93.69 158 GLY A C 1
ATOM 1241 O O . GLY A 1 158 ? -7.602 6.092 1.462 1.00 93.69 158 GLY A O 1
ATOM 1242 N N . GLU A 1 159 ? -6.194 7.511 2.470 1.00 94.75 159 GLU A N 1
ATOM 1243 C CA . GLU A 1 159 ? -6.319 8.539 1.444 1.00 94.75 159 GLU A CA 1
ATOM 1244 C C . GLU A 1 159 ? -5.358 8.263 0.290 1.00 94.75 159 GLU A C 1
ATOM 1246 O O . GLU A 1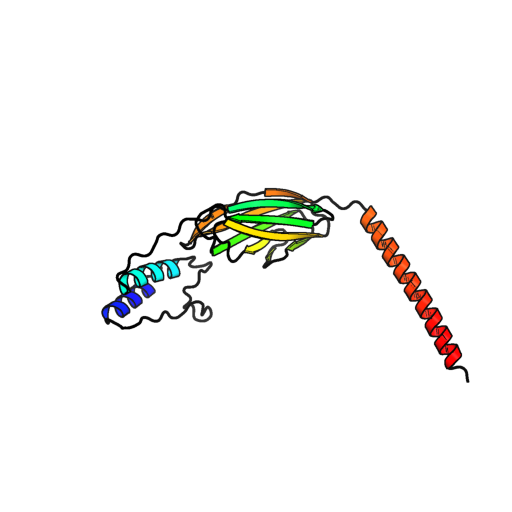 159 ? -4.166 8.052 0.508 1.00 94.75 159 GLU A O 1
ATOM 1251 N N . GLU A 1 160 ? -5.882 8.303 -0.932 1.00 95.56 160 GLU A N 1
ATOM 1252 C CA . GLU A 1 160 ? -5.122 8.026 -2.149 1.00 95.56 160 GLU A CA 1
ATOM 1253 C C . GLU A 1 160 ? -4.212 9.203 -2.543 1.00 95.56 160 GLU A C 1
ATOM 1255 O O . GLU A 1 160 ? -4.616 10.371 -2.506 1.00 95.56 160 GLU A O 1
ATOM 1260 N N . VAL A 1 161 ? -2.992 8.879 -2.972 1.00 96.62 161 VAL A N 1
ATOM 1261 C CA . VAL A 1 161 ? -1.998 9.789 -3.547 1.00 96.62 161 VAL A CA 1
ATOM 1262 C C . VAL A 1 161 ? -1.523 9.205 -4.874 1.00 96.62 161 VAL A C 1
ATOM 1264 O O . VAL A 1 161 ? -0.943 8.122 -4.915 1.00 96.62 161 VAL A O 1
ATOM 1267 N N . LYS A 1 162 ? -1.764 9.921 -5.974 1.00 96.88 162 LYS A N 1
ATOM 1268 C CA . LYS A 1 162 ? -1.321 9.507 -7.312 1.00 96.88 162 LYS A CA 1
ATOM 1269 C C . LYS A 1 162 ? 0.100 9.985 -7.576 1.00 96.88 162 LYS A C 1
ATOM 1271 O O . LYS A 1 162 ? 0.415 11.145 -7.316 1.00 96.88 162 LYS A O 1
ATOM 1276 N N . LEU A 1 163 ? 0.928 9.111 -8.136 1.00 95.50 163 LEU A N 1
ATOM 1277 C CA . LEU A 1 163 ? 2.267 9.438 -8.606 1.00 95.50 163 LEU A CA 1
ATOM 1278 C C . LEU A 1 163 ? 2.200 9.692 -10.120 1.00 95.50 163 LEU A C 1
ATOM 1280 O O . LEU A 1 163 ? 1.651 8.854 -10.842 1.00 95.50 163 LEU A O 1
ATOM 1284 N N . PRO A 1 164 ? 2.739 10.822 -10.615 1.00 91.56 164 PRO A N 1
ATOM 1285 C CA . PRO A 1 164 ? 2.792 11.108 -12.045 1.00 91.56 164 PRO A CA 1
ATOM 1286 C C . PRO A 1 164 ? 3.504 10.005 -12.832 1.00 91.56 164 PRO A C 1
ATOM 1288 O O . PRO A 1 164 ? 4.473 9.417 -12.350 1.00 91.56 164 PRO A O 1
ATOM 1291 N N . ALA A 1 165 ? 3.040 9.760 -14.057 1.00 94.75 165 ALA A N 1
ATOM 1292 C CA . ALA A 1 165 ? 3.655 8.778 -14.936 1.00 94.75 165 ALA A CA 1
ATOM 1293 C C . ALA A 1 165 ? 5.035 9.248 -15.425 1.00 94.75 165 ALA A C 1
ATOM 1295 O O . ALA A 1 165 ? 5.194 10.395 -15.848 1.00 94.75 165 ALA A O 1
ATOM 1296 N N . ILE A 1 166 ? 6.008 8.339 -15.424 1.00 97.38 166 ILE A N 1
ATOM 1297 C CA . ILE A 1 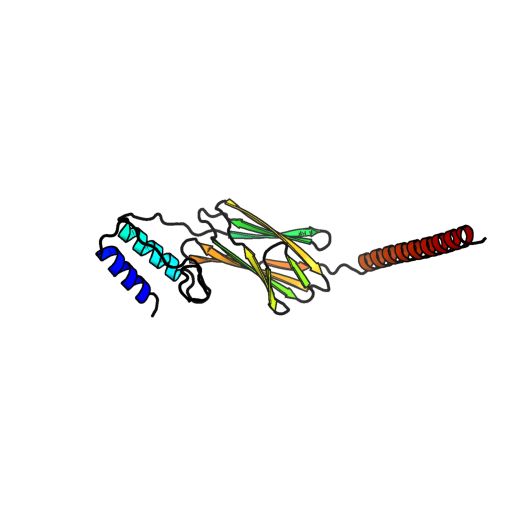166 ? 7.309 8.503 -16.077 1.00 97.38 166 ILE A CA 1
ATOM 1298 C C . ILE A 1 166 ? 7.349 7.575 -17.281 1.00 97.38 166 ILE A C 1
ATOM 1300 O O . ILE A 1 166 ? 7.021 6.398 -17.162 1.00 97.38 166 ILE A O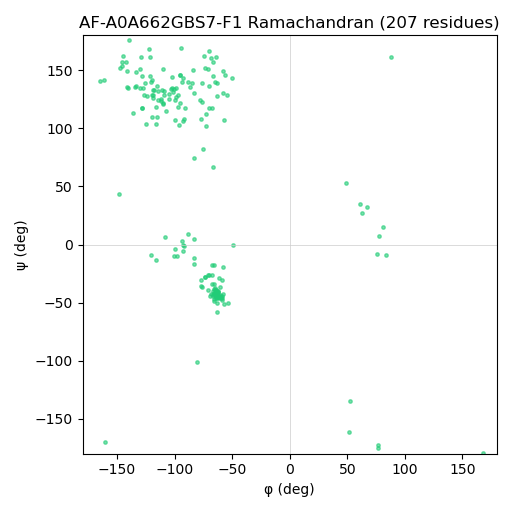 1
ATOM 1304 N N . VAL A 1 167 ? 7.765 8.101 -18.429 1.00 97.00 167 VAL A N 1
ATOM 1305 C CA . VAL A 1 167 ? 7.918 7.332 -19.666 1.00 97.00 167 VAL A CA 1
ATOM 1306 C C . VAL A 1 167 ? 9.375 7.384 -20.101 1.00 97.00 167 VAL A C 1
ATOM 1308 O O . VAL A 1 167 ? 9.973 8.459 -20.118 1.00 97.00 167 VAL A O 1
ATOM 1311 N N . PHE A 1 168 ? 9.938 6.235 -20.455 1.00 94.44 168 PHE A N 1
ATOM 1312 C CA . PHE A 1 168 ? 11.297 6.107 -20.973 1.00 94.44 168 PHE A CA 1
ATOM 1313 C C . PHE A 1 168 ? 11.366 5.000 -22.029 1.00 94.44 168 PHE A C 1
ATOM 1315 O O . PHE A 1 168 ? 10.472 4.159 -22.121 1.00 94.44 168 PHE A O 1
ATOM 1322 N N . SER A 1 169 ? 12.417 5.013 -22.844 1.00 91.62 169 SER A N 1
ATOM 1323 C CA . SER A 1 169 ? 12.671 3.972 -23.843 1.00 91.62 169 SER A CA 1
ATOM 1324 C C . SER A 1 169 ? 13.755 3.029 -23.347 1.00 91.62 169 SER A C 1
ATOM 1326 O O . SER A 1 169 ? 14.709 3.478 -22.710 1.00 91.62 169 SER A O 1
ATOM 1328 N N . VAL A 1 170 ? 13.622 1.744 -23.671 1.00 88.31 170 VAL A N 1
ATOM 1329 C CA . VAL A 1 170 ? 14.671 0.752 -23.426 1.00 88.31 170 VAL A CA 1
ATOM 1330 C C . VAL A 1 170 ? 15.470 0.586 -24.720 1.00 88.31 170 VAL A C 1
ATOM 1332 O O . VAL A 1 170 ? 14.881 0.243 -25.746 1.00 88.31 170 VAL A O 1
ATOM 1335 N N . PRO A 1 171 ? 16.783 0.882 -24.736 1.00 80.31 171 PRO A N 1
ATOM 1336 C CA . PRO A 1 171 ? 17.604 0.651 -25.911 1.00 80.31 171 PRO A CA 1
ATOM 1337 C C . PRO A 1 171 ? 17.540 -0.826 -26.295 1.00 80.31 171 PRO A C 1
ATOM 1339 O O . PRO A 1 171 ? 17.749 -1.705 -25.460 1.00 80.31 171 PRO A O 1
ATOM 1342 N N . 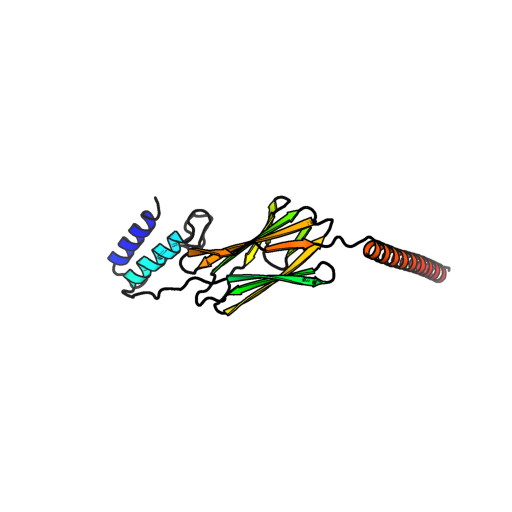VAL A 1 172 ? 17.280 -1.106 -27.569 1.00 68.38 172 VAL A N 1
ATOM 1343 C CA . VAL A 1 172 ? 17.490 -2.449 -28.108 1.00 68.38 172 VAL A CA 1
ATOM 1344 C C . VAL A 1 172 ? 18.997 -2.683 -28.086 1.00 68.38 172 VAL A C 1
ATOM 1346 O O . VAL A 1 172 ? 19.728 -1.948 -28.749 1.00 68.38 172 VAL A O 1
ATOM 1349 N N . GLU A 1 173 ? 19.479 -3.668 -27.321 1.00 61.81 173 GLU A N 1
ATOM 1350 C CA . GLU A 1 173 ? 20.871 -4.107 -27.448 1.00 61.81 173 GLU A CA 1
ATOM 1351 C C . GLU A 1 173 ? 21.104 -4.528 -28.906 1.00 61.81 173 GLU A C 1
ATOM 1353 O O . GLU A 1 173 ? 20.594 -5.552 -29.371 1.00 61.81 173 GLU A O 1
ATOM 1358 N N . GLU A 1 174 ? 21.846 -3.712 -29.661 1.00 49.69 174 GLU A N 1
ATOM 1359 C CA . GLU A 1 174 ? 22.261 -4.067 -31.012 1.00 49.69 174 GLU A CA 1
ATOM 1360 C C . GLU A 1 174 ? 23.066 -5.376 -30.975 1.00 49.69 174 GLU A C 1
ATOM 1362 O O . GLU A 1 174 ? 23.757 -5.697 -30.008 1.00 49.69 174 GLU A O 1
ATOM 1367 N N . ALA A 1 175 ? 22.972 -6.145 -32.061 1.00 47.31 175 ALA A N 1
ATOM 1368 C CA . ALA A 1 175 ? 23.437 -7.521 -32.258 1.00 47.31 175 ALA A CA 1
ATOM 1369 C C . ALA A 1 175 ? 24.894 -7.877 -31.849 1.00 47.31 175 ALA A C 1
ATOM 1371 O O . ALA A 1 175 ? 25.308 -9.027 -32.015 1.00 47.31 175 ALA A O 1
ATOM 1372 N N . GLU A 1 176 ? 25.692 -6.943 -31.338 1.00 46.34 176 GLU A N 1
ATOM 1373 C CA . GLU A 1 176 ? 27.059 -7.161 -30.861 1.00 46.34 176 GLU A CA 1
ATOM 1374 C C . GLU A 1 176 ? 27.127 -7.956 -29.549 1.00 46.34 176 GLU A C 1
ATOM 1376 O O . GLU A 1 176 ? 27.953 -8.867 -29.450 1.00 46.34 176 GLU A O 1
ATOM 1381 N N . ALA A 1 177 ? 26.221 -7.720 -28.592 1.00 49.41 177 ALA A N 1
ATOM 1382 C CA . ALA A 1 177 ? 26.160 -8.505 -27.351 1.00 49.41 177 ALA A CA 1
ATOM 1383 C C . ALA A 1 177 ? 25.803 -9.976 -27.637 1.00 49.41 177 ALA A C 1
ATOM 1385 O O . ALA A 1 177 ? 26.436 -10.902 -27.123 1.00 49.41 177 ALA A O 1
ATOM 1386 N N . ARG A 1 178 ? 24.870 -10.196 -28.573 1.00 47.53 178 ARG A N 1
ATOM 1387 C CA . ARG A 1 178 ? 24.474 -11.528 -29.055 1.00 47.53 178 ARG A CA 1
ATOM 1388 C C . ARG A 1 178 ? 25.632 -12.256 -29.748 1.00 47.53 178 ARG A C 1
ATOM 1390 O O . ARG A 1 178 ? 25.854 -13.432 -29.478 1.00 47.53 178 ARG A O 1
ATOM 1397 N N . LYS A 1 179 ? 26.430 -11.548 -30.561 1.00 50.00 179 LYS A N 1
ATOM 1398 C CA . LYS A 1 179 ? 27.663 -12.087 -31.169 1.00 50.00 179 LYS A CA 1
ATOM 1399 C C . LYS A 1 179 ? 28.735 -12.431 -30.131 1.00 50.00 179 LYS A C 1
ATOM 1401 O O . LYS A 1 179 ? 29.428 -13.432 -30.298 1.00 50.00 179 LYS A O 1
ATOM 1406 N N . SER A 1 180 ? 28.894 -11.618 -29.084 1.00 53.53 180 SER A N 1
ATOM 1407 C CA . SER A 1 180 ? 29.844 -11.888 -27.996 1.00 53.53 180 SER A CA 1
ATOM 1408 C C . SER A 1 180 ? 29.444 -13.135 -27.208 1.00 53.53 180 SER A C 1
ATOM 1410 O O . SER A 1 180 ? 30.259 -14.038 -27.022 1.00 53.53 180 SER A O 1
ATOM 1412 N N . PHE A 1 181 ? 28.166 -13.234 -26.838 1.00 57.78 181 PHE A N 1
ATOM 1413 C CA . PHE A 1 181 ? 27.617 -14.380 -26.121 1.00 57.78 181 PHE A CA 1
ATOM 1414 C C . PHE A 1 181 ? 27.698 -15.677 -26.943 1.00 57.78 181 PHE A C 1
ATOM 1416 O O . PHE A 1 181 ? 28.179 -16.694 -26.446 1.00 57.78 181 PHE A O 1
ATOM 1423 N N . GLU A 1 182 ? 27.323 -15.653 -28.227 1.00 62.81 182 GLU A N 1
ATOM 1424 C CA . GLU A 1 182 ? 27.466 -16.815 -29.121 1.00 62.81 182 GLU A CA 1
ATOM 1425 C C . GLU A 1 182 ? 28.928 -17.261 -29.268 1.00 62.81 182 GLU A C 1
ATOM 1427 O O . GLU A 1 182 ? 29.218 -18.461 -29.317 1.00 62.81 182 GLU A O 1
ATOM 1432 N N . ARG A 1 183 ? 29.871 -16.312 -29.289 1.00 63.41 183 ARG A N 1
ATOM 1433 C CA . ARG A 1 183 ? 31.307 -16.603 -29.351 1.00 63.41 183 ARG A CA 1
ATOM 1434 C C . ARG A 1 183 ? 31.817 -17.254 -28.065 1.00 63.41 183 ARG A C 1
ATOM 1436 O O . ARG A 1 183 ? 32.581 -18.214 -28.148 1.00 63.41 183 ARG A O 1
ATOM 1443 N N . GLU A 1 184 ? 31.397 -16.773 -26.898 1.00 68.69 184 GLU A N 1
ATOM 1444 C CA . GLU A 1 184 ? 31.769 -17.357 -25.602 1.00 68.69 184 GLU A CA 1
ATOM 1445 C C . GLU A 1 184 ? 31.172 -18.754 -25.403 1.00 68.69 184 GLU A C 1
ATOM 1447 O O . GLU A 1 184 ? 31.891 -19.682 -25.028 1.00 68.69 184 GLU A O 1
ATOM 1452 N N . VAL A 1 185 ? 29.894 -18.946 -25.746 1.00 69.44 185 VAL A N 1
ATOM 1453 C CA . VAL A 1 185 ? 29.238 -20.264 -25.711 1.00 69.44 185 VAL A CA 1
ATOM 1454 C C . VAL A 1 185 ? 29.913 -21.236 -26.685 1.00 69.44 185 VAL A C 1
ATOM 1456 O O . VAL A 1 185 ? 30.162 -22.391 -26.331 1.00 69.44 185 VAL A O 1
ATOM 1459 N N . GLY A 1 186 ? 30.284 -20.773 -27.883 1.00 68.62 186 GLY A N 1
ATOM 1460 C CA . GLY A 1 186 ? 31.047 -21.563 -28.851 1.00 68.62 186 GLY A CA 1
ATOM 1461 C C . GLY A 1 186 ? 32.414 -22.006 -28.317 1.00 68.62 186 GLY A C 1
ATOM 1462 O O . GLY A 1 186 ? 32.786 -23.172 -28.459 1.00 68.62 186 GLY A O 1
ATOM 1463 N N . LEU A 1 187 ? 33.147 -21.113 -27.644 1.00 75.31 187 LEU A N 1
ATOM 1464 C CA . LEU A 1 187 ? 34.431 -21.438 -27.011 1.00 75.31 187 LEU A CA 1
ATOM 1465 C C . LEU A 1 187 ? 34.271 -22.447 -25.864 1.00 75.31 187 LEU A C 1
ATOM 1467 O O . LEU A 1 187 ? 35.066 -23.385 -25.759 1.00 75.31 187 LEU A O 1
ATOM 1471 N N . LEU A 1 188 ? 33.226 -22.303 -25.045 1.00 73.81 188 LEU A N 1
ATOM 1472 C CA . LEU A 1 188 ? 32.934 -23.227 -23.949 1.00 73.81 188 LEU A CA 1
ATOM 1473 C C . LEU A 1 188 ? 32.598 -24.635 -24.470 1.00 73.81 188 LEU A C 1
ATOM 1475 O O . LEU A 1 188 ? 33.107 -25.629 -23.951 1.00 73.81 188 LEU A O 1
ATOM 1479 N N . ALA A 1 189 ? 31.798 -24.729 -25.536 1.00 66.69 189 ALA A N 1
ATOM 1480 C CA . ALA A 1 189 ? 31.449 -26.000 -26.170 1.00 66.69 189 ALA A CA 1
ATOM 1481 C C . ALA A 1 189 ? 32.686 -26.725 -26.734 1.00 66.69 189 ALA A C 1
ATOM 1483 O O . ALA A 1 189 ? 32.831 -27.937 -26.553 1.00 66.69 189 ALA A O 1
ATOM 1484 N N . ILE A 1 190 ? 33.615 -25.986 -27.354 1.00 80.06 190 ILE A N 1
ATOM 1485 C CA . ILE A 1 190 ? 34.892 -26.531 -27.843 1.00 80.06 190 ILE A CA 1
ATOM 1486 C C . ILE A 1 190 ? 35.741 -27.056 -26.676 1.00 80.06 190 ILE A C 1
ATOM 1488 O O . ILE A 1 190 ? 36.289 -28.158 -26.763 1.00 80.06 190 ILE A O 1
ATOM 1492 N N . ALA A 1 191 ? 35.824 -26.310 -25.571 1.00 78.19 191 ALA A N 1
ATOM 1493 C CA . ALA A 1 191 ? 36.576 -26.726 -24.389 1.00 78.19 191 ALA A CA 1
ATOM 1494 C C . ALA A 1 191 ? 36.009 -28.014 -23.763 1.00 78.19 191 ALA A C 1
ATOM 1496 O O . ALA A 1 191 ? 36.769 -28.933 -23.453 1.00 78.19 191 ALA A O 1
ATOM 1497 N N . ILE A 1 192 ? 34.681 -28.124 -23.643 1.00 79.31 192 ILE A N 1
ATOM 1498 C CA . ILE A 1 192 ? 34.004 -29.324 -23.123 1.00 79.31 192 ILE A CA 1
ATOM 1499 C C . ILE A 1 192 ? 34.258 -30.535 -24.031 1.00 79.31 192 ILE A C 1
ATOM 1501 O O . ILE A 1 192 ? 34.561 -31.626 -23.537 1.00 79.31 192 ILE A O 1
ATOM 1505 N N . ALA A 1 193 ? 34.182 -30.359 -25.353 1.00 78.12 193 ALA A N 1
ATOM 1506 C CA . ALA A 1 193 ? 34.464 -31.428 -26.309 1.00 78.12 193 ALA A CA 1
ATOM 1507 C C . ALA A 1 193 ? 35.920 -31.915 -26.204 1.00 78.12 193 ALA A C 1
ATOM 1509 O O . ALA A 1 193 ? 36.163 -33.121 -26.134 1.00 78.12 193 ALA A O 1
ATOM 1510 N N . ALA A 1 194 ? 36.884 -30.993 -26.115 1.00 82.75 194 ALA A N 1
ATOM 1511 C CA . ALA A 1 194 ? 38.295 -31.334 -25.939 1.00 82.75 194 ALA A CA 1
ATOM 1512 C C . ALA A 1 194 ? 38.539 -32.092 -24.623 1.00 82.75 194 ALA A C 1
ATOM 1514 O O . ALA A 1 194 ? 39.208 -33.127 -24.619 1.00 82.75 194 ALA A O 1
ATOM 1515 N N . LEU A 1 195 ? 37.939 -31.631 -23.520 1.00 84.00 195 LEU A N 1
ATOM 1516 C CA . LEU A 1 195 ? 38.052 -32.285 -22.217 1.00 84.00 195 LEU A CA 1
ATOM 1517 C C . LEU A 1 195 ? 37.458 -33.700 -22.243 1.00 84.00 195 LEU A C 1
ATOM 1519 O O . LEU A 1 195 ? 38.055 -34.630 -21.706 1.00 84.00 195 LEU A O 1
ATOM 1523 N N . SER A 1 196 ? 36.324 -33.881 -22.923 1.00 78.75 196 SER A N 1
ATOM 1524 C CA . SER A 1 196 ? 35.653 -35.179 -23.064 1.00 78.75 196 SER A CA 1
ATOM 1525 C C . SER A 1 196 ? 36.513 -36.187 -23.829 1.00 78.75 196 SER A C 1
ATOM 1527 O O . SER A 1 196 ? 36.608 -37.350 -23.435 1.00 78.75 196 SER A O 1
ATOM 1529 N N . VAL A 1 197 ? 37.201 -35.742 -24.888 1.00 85.69 197 VAL A N 1
ATOM 1530 C CA . VAL A 1 197 ? 38.144 -36.576 -25.652 1.00 85.69 197 VAL A CA 1
ATOM 1531 C C . VAL A 1 197 ? 39.355 -36.960 -24.799 1.00 85.69 197 VAL A C 1
ATOM 1533 O O . VAL A 1 197 ? 39.757 -38.125 -24.805 1.00 85.69 197 VAL A O 1
ATOM 1536 N N . ILE A 1 198 ? 39.908 -36.018 -24.029 1.00 88.12 198 ILE A N 1
ATOM 1537 C CA . ILE A 1 198 ? 41.023 -36.283 -23.107 1.00 88.12 198 ILE A CA 1
ATOM 1538 C C . ILE A 1 198 ? 40.604 -37.300 -22.041 1.00 88.12 198 ILE A C 1
ATOM 1540 O O . ILE A 1 198 ? 41.336 -38.259 -21.792 1.00 88.12 198 ILE A O 1
ATOM 1544 N N . LEU A 1 199 ? 39.417 -37.138 -21.451 1.00 84.81 199 LEU A N 1
ATOM 1545 C CA . LEU A 1 199 ? 38.899 -38.044 -20.427 1.00 84.81 199 LEU A CA 1
ATOM 1546 C C . LEU A 1 199 ? 38.664 -39.453 -20.991 1.00 84.81 199 LEU A C 1
ATOM 1548 O O . LEU A 1 199 ? 39.060 -40.439 -20.373 1.00 84.81 199 LEU A O 1
ATOM 1552 N N . ALA A 1 200 ? 38.084 -39.554 -22.192 1.00 82.12 200 ALA A N 1
ATOM 1553 C CA . ALA A 1 200 ? 37.878 -40.825 -22.884 1.00 82.12 200 ALA A CA 1
ATOM 1554 C C . ALA A 1 200 ? 39.208 -41.510 -23.239 1.00 82.12 200 ALA A C 1
ATOM 1556 O O . ALA A 1 200 ? 39.338 -42.729 -23.101 1.00 82.12 200 ALA A O 1
ATOM 1557 N N . TYR A 1 201 ? 40.218 -40.739 -23.654 1.00 86.75 201 TYR A N 1
ATOM 1558 C CA . TYR A 1 201 ? 41.562 -41.252 -23.909 1.00 86.75 201 TYR A CA 1
ATOM 1559 C C . TYR A 1 201 ? 42.234 -41.747 -22.623 1.00 86.75 201 TYR A C 1
ATOM 1561 O O . TYR A 1 201 ? 42.722 -42.876 -22.592 1.00 86.75 201 TYR A O 1
ATOM 1569 N N . ALA A 1 202 ? 42.203 -40.956 -21.547 1.00 84.69 202 ALA A N 1
ATOM 1570 C CA . ALA A 1 202 ? 42.753 -41.332 -20.246 1.00 84.69 202 ALA A CA 1
ATOM 1571 C C . ALA A 1 202 ? 42.081 -42.597 -19.696 1.00 84.69 202 ALA A C 1
ATOM 1573 O O . ALA A 1 202 ? 42.767 -43.532 -19.286 1.00 84.69 202 ALA A O 1
ATOM 1574 N N . TYR A 1 203 ? 40.750 -42.679 -19.779 1.00 81.94 203 TYR A N 1
ATOM 1575 C CA . TYR A 1 203 ? 39.999 -43.877 -19.415 1.00 81.94 203 TYR A CA 1
ATOM 1576 C C . TYR A 1 203 ? 40.438 -45.094 -20.239 1.00 81.94 203 TYR A C 1
ATOM 1578 O O . TYR A 1 203 ? 40.682 -46.162 -19.681 1.00 81.94 203 TYR A O 1
ATOM 1586 N N . ARG A 1 204 ? 40.611 -44.943 -21.558 1.00 83.12 204 ARG A N 1
ATOM 1587 C CA . ARG A 1 204 ? 41.064 -46.027 -22.445 1.00 83.12 204 ARG A CA 1
ATOM 1588 C C . ARG A 1 204 ? 42.498 -46.479 -22.156 1.00 83.12 204 ARG A C 1
ATOM 1590 O O . ARG A 1 204 ? 42.790 -47.659 -22.311 1.00 83.12 204 ARG A O 1
ATOM 1597 N N . VAL A 1 205 ? 43.389 -45.575 -21.749 1.00 85.12 205 VAL A N 1
ATOM 1598 C CA . VAL A 1 205 ? 44.756 -45.917 -21.318 1.00 85.12 205 VAL A CA 1
ATOM 1599 C C . VAL A 1 205 ? 44.732 -46.664 -19.984 1.00 85.12 205 VAL A C 1
ATOM 1601 O O . VAL A 1 205 ? 45.396 -47.685 -19.859 1.00 85.12 205 VAL A O 1
ATOM 1604 N N . LEU A 1 206 ? 43.928 -46.208 -19.019 1.00 81.44 206 LEU A N 1
ATOM 1605 C CA . LEU A 1 206 ? 43.817 -46.821 -17.689 1.00 81.44 206 LEU A CA 1
ATOM 1606 C C . LEU A 1 206 ? 43.113 -48.188 -17.695 1.00 81.44 206 LEU A C 1
ATOM 1608 O O . LEU A 1 206 ? 43.349 -49.002 -16.808 1.00 81.44 206 LEU A O 1
ATOM 1612 N N . THR A 1 207 ? 42.241 -48.446 -18.674 1.00 82.69 207 THR A N 1
ATOM 1613 C CA . THR A 1 207 ? 41.463 -49.697 -18.784 1.00 82.69 207 THR A CA 1
ATOM 1614 C C . THR A 1 207 ? 42.041 -50.710 -19.771 1.00 82.69 207 THR A C 1
ATOM 1616 O O . THR A 1 207 ? 41.536 -51.832 -19.862 1.00 82.69 207 THR A O 1
ATOM 1619 N N . ARG A 1 208 ? 43.119 -50.365 -20.486 1.00 71.06 208 ARG A N 1
ATOM 1620 C CA . ARG A 1 208 ? 43.913 -51.337 -21.246 1.00 71.06 208 ARG A CA 1
ATOM 1621 C C . ARG A 1 208 ? 44.723 -52.190 -20.267 1.00 71.06 208 ARG A C 1
ATOM 1623 O O . ARG A 1 208 ? 45.735 -51.735 -19.743 1.00 71.06 208 ARG A O 1
ATOM 1630 N N . LYS A 1 209 ? 44.242 -53.409 -20.016 1.00 54.81 209 LYS A N 1
ATOM 1631 C CA . LYS A 1 209 ? 45.087 -54.522 -19.566 1.00 54.81 209 LYS A CA 1
ATOM 1632 C C . LYS A 1 209 ? 46.026 -54.955 -20.685 1.00 54.81 209 LYS A C 1
ATOM 1634 O O . LYS A 1 209 ? 45.581 -54.909 -21.856 1.00 54.81 209 LYS A O 1
#

Secondary structure (DSSP, 8-state):
--SHHHHHHHHHHHHT--S----S-SS-TTTT---S-BTTTBTHHHHHHHHHHHHHHT-PPPP-PPP-EEEEEEEEETTEEEEEEEE-SSSPEEEEEEEEEEEEEEEEESSEEEESSSSEEEEEE--B-TT-EEEEEEEEEEEEEEEEEEEEEEETT--EEEEEEEEEEPPP--THHHHHHHHHHHHHHHHHHHHHHHHHHHHHHHH--

pLDDT: mean 90.18, std 11.54, range [46.34, 98.19]